Protein 6CPB (pdb70)

Radius of gyration: 19.16 Å; Cα contacts (8 Å, |Δi|>4): 575; chains: 2; bounding box: 53×34×55 Å

Sequence (270 aa):
TDTNLLEVLNSEEYSGVLKEFREQRYSKKAILYTPNTEERNLVFLVKSGRVRVYLAYEDKEFTLAILEAGDIFCCTHTTRAFIQAMEDTTILYTDDIIRNFQNIVVEEFPAFSLNMMVKVLGDLLKNSSSLTIINGLVFLEHHHTDTNLLEVLNSSSEEYSGVLKEFREQRYSKKAILYTPNTERNLVFLVKSGRVRVYLAYEDKEFTLAILEAGDIFCTHTRAFIQAMMEDTTTILYTDIRNFQNIVVEFPAFSLNNMVKVLGDLLKNSLTTIINGLVFLEHHH

B-factor: mean 20.91, std 13.25, range [9.52, 109.88]

InterPro domains:
  IPR000595 Cyclic nucleotide-binding domain [PF00027] (27-103)
  IPR000595 Cyclic nucleotide-binding domain [PS50042] (8-75)
  IPR000595 Cyclic nucleotide-binding domain [SM00100] (8-118)
  IPR000595 Cyclic nucleotide-binding domain [cd00038] (8-114)
  IPR012318 Crp-type HTH domain [PF13545] (139-213)
  IPR012318 Crp-type HTH domain [PS51063] (134-208)
  IPR012318 Crp-type HTH domain [SM00419] (157-206)
  IPR014710 RmlC-like jelly roll fold [G3DSA:2.60.120.10] (4-133)
  IPR018490 Cyclic nucleotide-binding domain superfamily [SSF51206] (3-134)
  IPR036388 Winged helix-like DNA-binding domain superfamily [G3DSA:1.10.10.10] (134-217)
  IPR036390 Winged helix DNA-binding domain superfamily [SSF46785] (136-214)
  IPR050397 Global Transcriptional Regulators in Environmental Response [PTHR24567] (7-214)

Foldseek 3Di:
DDLFCQVVVPDPVCPVVLVQWDKDKDAAFDWDDAQPPPFKKKKAWQAAKKWKWADDDPDIDTQDIDHHRAMDIHNPRIIMTTRHITMMTMDGPVSVVVVCVVVVSNVVSHVVVVVSSVVSVVVVVVVVCVVPDDD/DDLQVVVVCVVCVCDDLSVQWDKDKDAAFAWDAAPPDDAWKKKAWQAAKKWWWDDDPVDIDTLDIHGHSAMEIRPDRTIITTRHITMMIMHGPVSVVVVCVVPVSSVVRHVVSVVSSVVSVVVVVVVVVVVVVVD

CATH classification: 2.60.120.10

Solvent-accessible surface area: 13195 Å² total; per-residue (Å²): 103,124,17,53,2,66,126,8,28,126,29,156,136,39,54,44,12,18,171,90,14,166,95,78,196,24,71,128,127,31,78,15,22,46,50,130,33,157,138,47,11,0,0,0,0,87,53,16,72,0,38,0,16,5,38,66,73,100,75,95,41,66,2,14,77,5,86,21,0,8,0,0,13,5,72,9,113,4,47,1,22,0,42,67,103,4,12,0,13,39,11,43,43,194,46,4,82,104,8,0,67,129,31,17,27,0,1,14,0,3,11,78,2,2,5,49,0,1,81,53,0,0,59,27,0,49,29,10,8,138,136,35,92,158,155,106,66,70,81,2,40,85,18,0,107,90,72,147,67,53,46,50,0,134,59,14,146,100,76,133,27,64,130,143,33,73,18,13,31,71,137,40,170,135,52,10,0,0,0,0,80,52,18,81,0,49,0,11,9,59,63,186,80,83,97,21,64,6,16,87,6,81,57,22,32,0,1,9,15,58,10,74,4,82,3,25,1,78,64,75,1,17,0,3,35,5,47,47,146,30,0,19,71,0,0,74,109,47,15,4,0,0,34,25,0,28,114,6,0,11,74,8,1,57,45,0,1,54,27,0,41,35,10,1,85,117,67,97,112,124

Structure (mmCIF, N/CA/C/O backbone):
data_6CPB
#
_entry.id   6CPB
#
_cell.length_a   64.665
_cell.length_b   65.820
_cell.length_c   72.885
_cell.angle_alpha   90.00
_cell.angle_beta   90.00
_cell.angle_gamma   90.00
#
_symmetry.space_group_name_H-M   'P 21 21 21'
#
loop_
_entity.id
_entity.type
_entity.pdbx_description
1 polymer 'Carbon monoxide oxidation system transcription regulator CooA-1'
2 non-polymer 'SULFATE ION'
3 non-polymer GLYCEROL
4 water water
#
loop_
_atom_site.group_PDB
_atom_site.id
_atom_site.type_symbol
_atom_site.label_atom_id
_atom_site.label_alt_id
_atom_site.label_comp_id
_atom_site.label_asym_id
_atom_site.label_entity_id
_atom_site.label_seq_id
_atom_site.pdbx_PDB_ins_code
_atom_site.Cartn_x
_atom_site.Cartn_y
_atom_site.Cartn_z
_atom_site.occupancy
_atom_site.B_iso_or_equiv
_atom_site.auth_seq_id
_atom_site.auth_comp_id
_atom_site.auth_asym_id
_atom_site.auth_atom_id
_atom_site.pdbx_PDB_model_num
ATOM 1 N N . THR A 1 4 ? -14.160 -10.218 -10.421 1.00 23.86 8 THR A N 1
ATOM 2 C CA . THR A 1 4 ? -13.326 -9.569 -11.428 1.00 21.13 8 THR A CA 1
ATOM 3 C C . THR A 1 4 ? -12.181 -8.819 -10.766 1.00 18.67 8 THR A C 1
ATOM 4 O O . THR A 1 4 ? -12.383 -8.059 -9.833 1.00 21.70 8 THR A O 1
ATOM 15 N N . ASP A 1 5 ? -10.978 -9.028 -11.277 1.00 18.65 9 ASP A N 1
ATOM 16 C CA . ASP A 1 5 ? -9.806 -8.256 -10.883 1.00 18.01 9 ASP A CA 1
ATOM 17 C C . ASP A 1 5 ? -9.789 -6.966 -11.711 1.00 16.24 9 ASP A C 1
ATOM 18 O O . ASP A 1 5 ? -9.530 -7.011 -12.916 1.00 18.46 9 ASP A O 1
ATOM 27 N N . THR A 1 6 ? -10.097 -5.812 -11.092 1.00 14.00 10 THR A N 1
ATOM 28 C CA . THR A 1 6 ? -10.075 -4.537 -11.818 1.00 13.16 10 THR A CA 1
ATOM 29 C C . THR A 1 6 ? -8.737 -3.826 -11.734 1.00 12.21 10 THR A C 1
ATOM 30 O O . THR A 1 6 ? -8.584 -2.741 -12.309 1.00 13.08 10 THR A O 1
ATOM 41 N N . ASN A 1 7 ? -7.762 -4.407 -11.054 1.00 12.28 11 ASN A N 1
ATOM 42 C CA . ASN A 1 7 ? -6.472 -3.752 -10.921 1.00 11.65 11 ASN A CA 1
ATOM 43 C C . ASN A 1 7 ? -5.859 -3.498 -12.296 1.00 12.18 11 ASN A C 1
ATOM 44 O O . ASN A 1 7 ? -5.926 -4.345 -13.189 1.00 12.35 11 ASN A O 1
ATOM 55 N N . LEU A 1 8 ? -5.238 -2.330 -12.453 1.00 11.15 12 LEU A N 1
ATOM 56 C CA . LEU A 1 8 ? -4.761 -1.862 -13.750 1.00 10.70 12 LEU A CA 1
ATOM 57 C C . LEU A 1 8 ? -3.291 -2.145 -14.027 1.00 11.14 12 LEU A C 1
ATOM 58 O O . LEU A 1 8 ? -2.793 -1.733 -15.076 1.00 11.52 12 LEU A O 1
ATOM 74 N N . LEU A 1 9 ? -2.576 -2.852 -13.151 1.00 11.80 13 LEU A N 1
ATOM 75 C CA . LEU A 1 9 ? -1.189 -3.176 -13.477 1.00 12.14 13 LEU A CA 1
ATOM 76 C C . LEU A 1 9 ? -1.086 -3.976 -14.768 1.00 12.37 13 LEU A C 1
ATOM 77 O O . LEU A 1 9 ? -0.157 -3.771 -15.552 1.00 12.67 13 LEU A O 1
ATOM 93 N N . GLU A 1 10 ? -2.006 -4.911 -15.002 1.00 12.71 14 GLU A N 1
ATOM 94 C CA . GLU A 1 10 ? -1.933 -5.698 -16.230 1.00 13.22 14 GLU A CA 1
ATOM 95 C C . GLU A 1 10 ? -2.075 -4.805 -17.458 1.00 13.39 14 GLU A C 1
ATOM 96 O O . GLU A 1 10 ? -1.443 -5.056 -18.487 1.00 14.20 14 GLU A O 1
ATOM 108 N N . VAL A 1 11 ? -2.901 -3.762 -17.362 1.00 12.67 15 VAL A N 1
ATOM 109 C CA . VAL A 1 11 ? -3.062 -2.775 -18.425 1.00 12.76 15 VAL A CA 1
ATOM 110 C C . VAL A 1 11 ? -1.793 -1.944 -18.585 1.00 12.15 15 VAL A C 1
ATOM 111 O O . VAL A 1 11 ? -1.304 -1.735 -19.707 1.00 12.51 15 VAL A O 1
ATOM 124 N N . LEU A 1 12 ? -1.231 -1.465 -17.463 1.00 12.31 16 LEU A N 1
ATOM 125 C CA . LEU A 1 12 ? 0.006 -0.695 -17.510 1.00 13.14 16 LEU A CA 1
ATOM 126 C C . LEU A 1 12 ? 1.106 -1.467 -18.206 1.00 13.32 16 LEU A C 1
ATOM 127 O O . LEU A 1 12 ? 1.939 -0.873 -18.899 1.00 14.76 16 LEU A O 1
ATOM 143 N N . ASN A 1 13 ? 1.112 -2.784 -18.051 1.00 12.35 17 ASN A N 1
ATOM 144 C CA . ASN A 1 13 ? 2.161 -3.630 -18.597 1.00 13.43 17 ASN A CA 1
ATOM 145 C C . ASN A 1 13 ? 1.776 -4.292 -19.910 1.00 13.61 17 ASN A C 1
ATOM 146 O O . ASN A 1 13 ? 2.450 -5.231 -20.339 1.00 16.30 17 ASN A O 1
ATOM 157 N N . SER A 1 14 ? 0.738 -3.803 -20.569 1.00 12.26 18 SER A N 1
ATOM 158 C CA . SER A 1 14 ? 0.288 -4.363 -21.836 1.00 12.11 18 SER A CA 1
ATOM 159 C C . SER A 1 14 ? 0.653 -3.460 -23.002 1.00 12.37 18 SER A C 1
ATOM 160 O O . SER A 1 14 ? 0.304 -2.277 -23.020 1.00 13.09 18 SER A O 1
ATOM 168 N N . GLU A 1 15 ? 1.286 -4.053 -24.008 1.00 12.79 19 GLU A N 1
ATOM 169 C CA . GLU A 1 15 ? 1.659 -3.315 -25.208 1.00 12.42 19 GLU A CA 1
ATOM 170 C C . GLU A 1 15 ? 0.462 -2.600 -25.837 1.00 12.13 19 GLU A C 1
ATOM 171 O O . GLU A 1 15 ? 0.589 -1.480 -26.345 1.00 13.30 19 GLU A O 1
ATOM 183 N N . GLU A 1 16 ? -0.716 -3.233 -25.809 1.00 11.97 20 GLU A N 1
ATOM 184 C CA . GLU A 1 16 ? -1.905 -2.664 -26.441 1.00 12.13 20 GLU A CA 1
ATOM 185 C C . GLU A 1 16 ? -2.270 -1.296 -25.882 1.00 12.38 20 GLU A C 1
ATOM 186 O O . GLU A 1 16 ? -2.930 -0.509 -26.575 1.00 13.10 20 GLU A O 1
ATOM 198 N N . TYR A 1 17 ? -1.896 -1.012 -24.630 1.00 12.57 21 TYR A N 1
ATOM 199 C CA . TYR A 1 17 ? -2.184 0.259 -23.977 1.00 12.29 21 TYR A CA 1
ATOM 200 C C . TYR A 1 17 ? -1.008 1.228 -24.019 1.00 12.74 21 TYR A C 1
ATOM 201 O O . TYR A 1 17 ? -1.112 2.328 -23.465 1.00 13.92 21 TYR A O 1
ATOM 219 N N . SER A 1 18 ? 0.114 0.839 -24.631 1.00 13.66 22 SER A N 1
ATOM 220 C CA . SER A 1 18 ? 1.321 1.651 -24.530 1.00 15.16 22 SER A CA 1
ATOM 221 C C . SER A 1 18 ? 1.146 3.018 -25.178 1.00 16.43 22 SER A C 1
ATOM 222 O O . SER A 1 18 ? 1.744 4.000 -24.721 1.00 20.12 22 SER A O 1
ATOM 230 N N . GLY A 1 19 ? 0.322 3.111 -26.223 1.00 15.66 23 GLY A N 1
ATOM 231 C CA . GLY A 1 19 ? 0.108 4.396 -26.867 1.00 16.60 23 GLY A CA 1
ATOM 232 C C . GLY A 1 19 ? -0.769 5.317 -26.042 1.00 15.45 23 GLY A C 1
ATOM 233 O O . GLY A 1 19 ? -0.459 6.496 -25.860 1.00 16.77 23 GLY A O 1
ATOM 237 N N . VAL A 1 20 ? -1.877 4.791 -25.521 1.00 14.70 24 VAL A N 1
ATOM 238 C CA . VAL A 1 20 ? -2.771 5.658 -24.772 1.00 15.01 24 VAL A CA 1
ATOM 239 C C . VAL A 1 20 ? -2.124 6.100 -23.463 1.00 14.06 24 VAL A C 1
ATOM 240 O O . VAL A 1 20 ? -2.349 7.224 -23.004 1.00 14.57 24 VAL A O 1
ATOM 253 N N . LEU A 1 21 ? -1.273 5.260 -22.869 1.00 14.05 25 LEU A N 1
ATOM 254 C CA . LEU A 1 21 ? -0.600 5.656 -21.638 1.00 13.65 25 LEU A CA 1
ATOM 255 C C . LEU A 1 21 ? 0.389 6.792 -21.871 1.00 14.01 25 LEU A C 1
ATOM 256 O O . LEU A 1 21 ? 0.669 7.558 -20.939 1.00 14.97 25 LEU A O 1
ATOM 272 N N . LYS A 1 22 ? 0.909 6.938 -23.097 1.00 15.58 26 LYS A N 1
ATOM 273 C CA . LYS A 1 22 ? 1.778 8.069 -23.413 1.00 18.58 26 LYS A CA 1
ATOM 274 C C . LYS A 1 22 ? 1.042 9.399 -23.343 1.00 17.95 26 LYS A C 1
ATOM 275 O O . LYS A 1 22 ? 1.691 10.449 -23.291 1.00 21.09 26 LYS A O 1
ATOM 294 N N . GLU A 1 23 ? -0.291 9.387 -23.347 1.00 15.97 27 GLU A N 1
ATOM 295 C CA . GLU A 1 23 ? -1.048 10.623 -23.207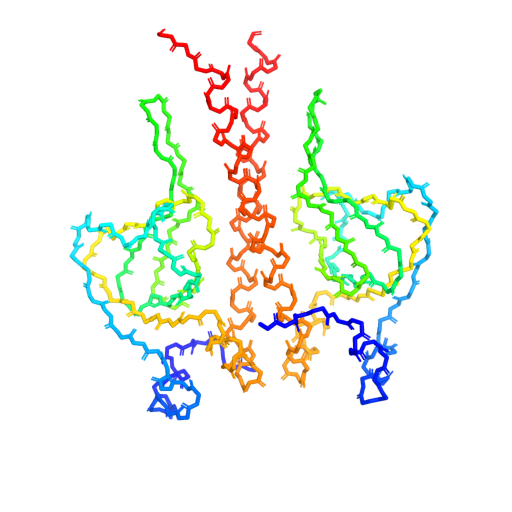 1.00 17.77 27 GLU A CA 1
ATOM 296 C C . GLU A 1 23 ? -0.966 11.179 -21.800 1.00 18.52 27 GLU A C 1
ATOM 297 O O . GLU A 1 23 ? -1.207 12.372 -21.605 1.00 23.36 27 GLU A O 1
ATOM 309 N N . PHE A 1 24 ? -0.648 10.339 -20.823 1.00 14.21 28 PHE A N 1
ATOM 310 C CA . PHE A 1 24 ? -0.553 10.745 -19.427 1.00 12.37 28 PHE A CA 1
ATOM 311 C C . PHE A 1 24 ? 0.828 11.329 -19.150 1.00 13.00 28 PHE A C 1
ATOM 312 O O . PHE A 1 24 ? 1.826 10.945 -19.765 1.00 16.89 28 PHE A O 1
ATOM 329 N N . ARG A 1 25 ? 0.876 12.270 -18.223 1.00 12.35 29 ARG A N 1
ATOM 330 C CA . ARG A 1 25 ? 2.131 12.729 -17.649 1.00 13.54 29 ARG A CA 1
ATOM 331 C C . ARG A 1 25 ? 2.480 11.885 -16.427 1.00 12.19 29 ARG A C 1
ATOM 332 O O . ARG A 1 25 ? 1.627 11.250 -15.820 1.00 13.31 29 ARG A O 1
ATOM 353 N N . GLU A 1 26 ? 3.752 11.882 -16.071 1.00 13.44 30 GLU A N 1
ATOM 354 C CA . GLU A 1 26 ? 4.251 11.100 -14.950 1.00 12.24 30 GLU A CA 1
ATOM 355 C C . GLU A 1 26 ? 4.793 12.029 -13.877 1.00 12.00 30 GLU A C 1
ATOM 356 O O . GLU A 1 26 ? 5.313 13.102 -14.180 1.00 12.98 30 GLU A O 1
ATOM 368 N N . GLN A 1 27 ? 4.677 11.610 -12.617 1.00 10.97 31 GLN A N 1
ATOM 369 C CA . GLN A 1 27 ? 5.254 12.374 -11.515 1.00 10.68 31 GLN A CA 1
ATOM 370 C C . GLN A 1 27 ? 5.631 11.405 -10.408 1.00 10.47 31 GLN A C 1
ATOM 371 O O . GLN A 1 27 ? 4.931 10.417 -10.174 1.00 11.11 31 GLN A O 1
ATOM 385 N N . ARG A 1 28 ? 6.740 11.710 -9.737 1.00 10.85 32 ARG A N 1
ATOM 386 C CA . ARG A 1 28 ? 7.268 10.903 -8.651 1.00 11.11 32 ARG A CA 1
ATOM 387 C C . ARG A 1 28 ? 7.124 11.630 -7.320 1.00 11.13 32 ARG A C 1
ATOM 388 O O . ARG A 1 28 ? 7.226 12.860 -7.249 1.00 11.99 32 ARG A O 1
ATOM 409 N N . TYR A 1 29 ? 6.922 10.837 -6.268 1.00 10.96 33 TYR A N 1
ATOM 410 C CA . TYR A 1 29 ? 6.714 11.335 -4.915 1.00 11.57 33 TYR A CA 1
ATOM 411 C C . TYR A 1 29 ? 7.481 10.469 -3.938 1.00 12.28 33 TYR A C 1
ATOM 412 O O . TYR A 1 29 ? 7.509 9.246 -4.063 1.00 14.47 33 TYR A O 1
ATOM 430 N N . SER A 1 30 ? 8.066 11.105 -2.947 1.00 13.61 3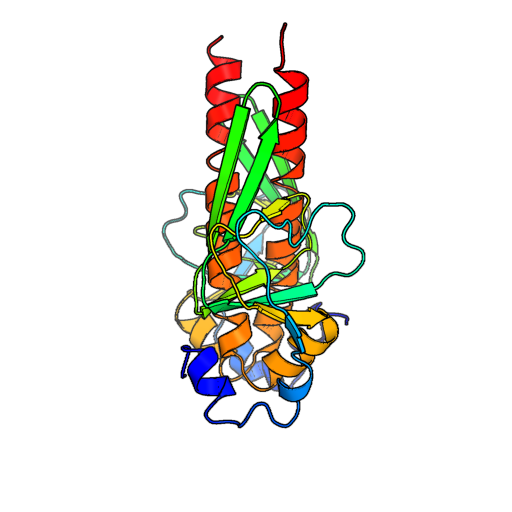4 SER A N 1
ATOM 431 C CA . SER A 1 30 ? 8.693 10.364 -1.871 1.00 14.99 34 SER A CA 1
ATOM 432 C C . SER A 1 30 ? 7.686 10.059 -0.771 1.00 14.34 34 SER A C 1
ATOM 433 O O . SER A 1 30 ? 6.627 10.673 -0.662 1.00 13.48 34 SER A O 1
ATOM 441 N N . LYS A 1 31 ? 8.050 9.104 0.072 1.00 15.40 35 LYS A N 1
ATOM 442 C CA . LYS A 1 31 ? 7.190 8.717 1.175 1.00 16.00 35 LYS A CA 1
ATOM 443 C C . LYS A 1 31 ? 6.774 9.941 1.987 1.00 15.43 35 LYS A C 1
ATOM 444 O O . LYS A 1 31 ? 7.600 10.792 2.325 1.00 16.14 35 LYS A O 1
ATOM 463 N N . LYS A 1 32 ? 5.475 10.027 2.276 1.00 14.57 36 LYS A N 1
ATOM 464 C CA . LYS A 1 32 ? 4.790 11.070 3.043 1.00 14.97 36 LYS A CA 1
ATOM 465 C C . LYS A 1 32 ? 4.508 12.340 2.243 1.00 13.33 36 LYS A C 1
ATOM 466 O O . LYS A 1 32 ? 3.818 13.231 2.749 1.00 14.55 36 LYS A O 1
ATOM 485 N N . ALA A 1 33 ? 4.966 12.435 0.999 1.00 11.68 37 ALA A N 1
ATOM 486 C CA . ALA A 1 33 ? 4.651 13.602 0.190 1.00 11.90 37 ALA A CA 1
ATOM 487 C C . ALA A 1 33 ? 3.149 13.682 -0.055 1.00 10.97 37 ALA A C 1
ATOM 488 O O . ALA A 1 33 ? 2.462 12.671 -0.185 1.00 12.97 37 ALA A O 1
ATOM 495 N N . ILE A 1 34 ? 2.651 14.900 -0.154 1.00 10.89 38 ILE A N 1
ATOM 496 C CA . ILE A 1 34 ? 1.255 15.155 -0.489 1.00 11.08 38 ILE A CA 1
ATOM 497 C C . ILE A 1 34 ? 1.148 15.289 -2.004 1.00 10.72 38 ILE A C 1
ATOM 498 O O . ILE A 1 34 ? 1.756 16.186 -2.592 1.00 13.29 38 ILE A O 1
ATOM 514 N N . LEU A 1 35 ? 0.360 14.415 -2.635 1.00 9.94 39 LEU A N 1
ATOM 515 C CA . LEU A 1 35 ? 0.143 14.474 -4.082 1.00 10.30 39 LEU A CA 1
ATOM 516 C C . LEU A 1 35 ? -0.807 15.595 -4.460 1.00 9.81 39 LEU A C 1
ATOM 517 O O . LEU A 1 35 ? -0.511 16.392 -5.358 1.00 10.48 39 LEU A O 1
ATOM 533 N N . TYR A 1 36 ? -1.973 15.641 -3.820 1.00 10.10 40 TYR A N 1
ATOM 534 C CA . TYR A 1 36 ? -3.022 16.593 -4.157 1.00 9.84 40 TYR A CA 1
ATOM 535 C C . TYR A 1 36 ? -3.831 16.876 -2.902 1.00 10.31 40 TYR A C 1
ATOM 536 O O . TYR A 1 36 ? -3.788 16.109 -1.933 1.00 10.64 40 TYR A O 1
ATOM 554 N N . THR A 1 37 ? -4.593 17.961 -2.935 1.00 10.30 41 THR A N 1
ATOM 555 C CA . THR A 1 37 ? -5.417 18.383 -1.810 1.00 10.76 41 THR A CA 1
ATOM 556 C C . THR A 1 37 ? -6.802 18.722 -2.314 1.00 11.06 41 THR A C 1
ATOM 557 O O . THR A 1 37 ? -7.037 18.811 -3.529 1.00 10.95 41 THR A O 1
ATOM 568 N N . PRO A 1 38 ? -7.747 18.970 -1.403 1.00 10.89 42 PRO A N 1
ATOM 569 C CA . PRO A 1 38 ? -9.083 19.377 -1.847 1.00 11.43 42 PRO A CA 1
ATOM 570 C C . PRO A 1 38 ? -9.082 20.642 -2.679 1.00 12.15 42 PRO A C 1
ATOM 571 O O . PRO A 1 38 ? -9.996 20.837 -3.487 1.00 15.88 42 PRO A O 1
ATOM 582 N N . ASN A 1 39 ? -8.080 21.494 -2.519 1.00 11.34 43 ASN A N 1
ATOM 583 C CA . ASN A 1 39 ? -8.014 22.761 -3.230 1.00 11.84 43 ASN A CA 1
ATOM 584 C C . ASN A 1 39 ? -7.323 22.662 -4.583 1.00 10.71 43 ASN A C 1
ATOM 585 O O . ASN A 1 39 ? -7.260 23.669 -5.293 1.00 11.94 43 ASN A O 1
ATOM 596 N N . THR A 1 40 ? -6.764 21.512 -4.944 1.00 10.88 44 THR A N 1
ATOM 597 C CA . THR A 1 40 ? -6.121 21.383 -6.248 1.00 11.03 44 THR A CA 1
ATOM 598 C C . THR A 1 40 ? -7.089 21.829 -7.342 1.00 10.97 44 THR A C 1
ATOM 599 O O . THR A 1 40 ? -8.178 21.272 -7.492 1.00 12.06 44 THR A O 1
ATOM 610 N N A GLU A 1 41 ? -6.692 22.851 -8.098 0.51 11.11 45 GLU A N 1
ATOM 611 N N B GLU A 1 41 ? -6.684 22.845 -8.106 0.49 12.40 45 GLU A N 1
ATOM 612 C CA A GLU A 1 41 ? -7.616 23.449 -9.058 0.51 11.63 45 GLU A CA 1
ATOM 613 C CA B GLU A 1 41 ? -7.595 23.469 -9.064 0.49 13.84 45 GLU A CA 1
ATOM 614 C C A GLU A 1 41 ? -7.812 22.562 -10.281 0.51 12.25 45 GLU A C 1
ATOM 615 C C B GLU A 1 41 ? -7.791 22.620 -10.315 0.49 13.44 45 GLU A C 1
ATOM 616 O O A GLU A 1 41 ? -8.933 22.434 -10.787 0.51 14.25 45 GLU A O 1
ATOM 617 O O B GLU A 1 41 ? -8.893 22.581 -10.875 0.49 13.91 45 GLU A O 1
ATOM 640 N N . ARG A 1 42 ? -6.740 21.967 -10.792 1.00 12.15 46 ARG A N 1
ATOM 641 C CA . ARG A 1 42 ? -6.861 21.153 -11.989 1.00 13.20 46 ARG A CA 1
ATOM 642 C C . ARG A 1 42 ? -7.672 19.902 -11.687 1.00 12.86 46 ARG A C 1
ATOM 643 O O . ARG A 1 42 ? -7.445 19.228 -10.673 1.00 13.18 46 ARG A O 1
ATOM 665 N N . ASN A 1 43 ? -8.611 19.602 -12.573 1.00 13.28 47 ASN A N 1
ATOM 666 C CA . ASN A 1 43 ? -9.461 18.419 -12.476 1.00 13.07 47 ASN A CA 1
ATOM 667 C C . ASN A 1 43 ? -8.773 17.308 -13.261 1.00 12.25 47 ASN A C 1
ATOM 668 O O . ASN A 1 43 ? -8.739 17.326 -14.497 1.00 13.30 47 ASN A O 1
ATOM 679 N N . LEU A 1 44 ? -8.180 16.371 -12.536 1.00 12.26 48 LEU A N 1
ATOM 680 C CA . LEU A 1 44 ? -7.287 15.383 -13.105 1.00 13.07 48 LEU A CA 1
ATOM 681 C C . LEU A 1 44 ? -7.669 13.994 -12.620 1.00 11.26 48 LEU A C 1
ATOM 682 O O . LEU A 1 44 ? -8.232 13.823 -11.533 1.00 12.16 48 LEU A O 1
ATOM 698 N N . VAL A 1 45 ? -7.314 13.001 -13.426 1.00 11.14 49 VAL A N 1
ATOM 699 C CA . VAL A 1 45 ? -7.394 11.594 -13.068 1.00 10.83 49 VAL A CA 1
ATOM 700 C C . VAL A 1 45 ? -5.973 11.074 -12.980 1.00 10.47 49 VAL A C 1
ATOM 701 O O . VAL A 1 45 ? -5.152 11.374 -13.850 1.00 12.27 49 VAL A O 1
ATOM 714 N N . PHE A 1 46 ? -5.671 10.326 -11.927 1.00 10.62 50 PHE A N 1
ATOM 715 C CA . PHE A 1 46 ? -4.337 9.774 -11.761 1.00 11.15 50 PHE A CA 1
ATOM 716 C C . PHE A 1 46 ? -4.391 8.298 -11.418 1.00 10.84 50 PHE A C 1
ATOM 717 O O . PHE A 1 46 ? -5.281 7.841 -10.700 1.00 11.93 50 PHE A O 1
ATOM 734 N N . LEU A 1 47 ? -3.404 7.579 -11.940 1.00 11.54 51 LEU A N 1
ATOM 735 C CA . LEU A 1 47 ? -3.230 6.147 -11.784 1.00 11.71 51 LEU A CA 1
ATOM 736 C C . LEU A 1 47 ? -1.935 5.913 -11.008 1.00 10.91 51 LEU A C 1
ATOM 737 O O . LEU A 1 47 ? -0.902 6.486 -11.354 1.00 11.78 51 LEU A O 1
ATOM 753 N N . VAL A 1 48 ? -1.990 5.079 -9.970 1.00 10.82 52 VAL A N 1
ATOM 754 C CA . VAL A 1 48 ? -0.782 4.699 -9.241 1.00 10.79 52 VAL A CA 1
ATOM 755 C C . VAL A 1 48 ? -0.034 3.658 -10.068 1.00 10.12 52 VAL A C 1
ATOM 756 O O . VAL A 1 48 ? -0.479 2.517 -10.207 1.00 11.94 52 VAL A O 1
ATOM 769 N N . LYS A 1 49 ? 1.100 4.057 -10.636 1.00 10.69 53 LYS A N 1
ATOM 770 C CA . LYS A 1 49 ? 1.914 3.138 -11.422 1.00 11.47 53 LYS A CA 1
ATOM 771 C C . LYS A 1 49 ? 2.770 2.244 -10.528 1.00 11.78 53 LYS A C 1
ATOM 772 O O . LYS A 1 49 ? 2.916 1.046 -10.785 1.00 13.12 53 LYS A O 1
ATOM 791 N N . SER A 1 50 ? 3.344 2.816 -9.478 1.00 10.96 54 SER A N 1
ATOM 792 C CA . SER A 1 50 ? 4.089 2.063 -8.481 1.00 11.89 54 SER A CA 1
ATOM 793 C C . SER A 1 50 ? 3.965 2.804 -7.161 1.00 11.19 54 SER A C 1
ATOM 794 O O . SER A 1 50 ? 3.789 4.024 -7.137 1.00 11.68 54 SER A O 1
ATOM 802 N N . GLY A 1 51 ? 4.052 2.060 -6.060 1.00 11.11 55 GLY A N 1
ATOM 803 C CA . GLY A 1 51 ? 3.917 2.642 -4.741 1.00 11.83 55 GLY A CA 1
ATOM 804 C C . GLY A 1 51 ? 2.532 2.460 -4.171 1.00 10.89 55 GLY A C 1
ATOM 805 O O . GLY A 1 51 ? 1.861 1.467 -4.444 1.00 11.94 55 GLY A O 1
ATOM 809 N N . ARG A 1 52 ? 2.119 3.392 -3.323 1.00 11.03 56 ARG A N 1
ATOM 810 C CA . ARG A 1 52 ? 0.920 3.214 -2.516 1.00 10.76 56 ARG A CA 1
ATOM 811 C C . ARG A 1 52 ? 0.558 4.584 -1.975 1.00 10.32 56 ARG A C 1
ATOM 812 O O . ARG A 1 52 ? 1.446 5.312 -1.519 1.00 11.15 56 ARG A O 1
ATOM 833 N N . VAL A 1 53 ? -0.725 4.944 -2.037 1.00 10.45 57 VAL A N 1
ATOM 834 C CA . VAL A 1 53 ? -1.158 6.256 -1.577 1.00 10.74 57 VAL A CA 1
ATOM 835 C C . VAL A 1 53 ? -2.349 6.128 -0.637 1.00 10.47 57 VAL A C 1
ATOM 836 O O . VAL A 1 53 ? -3.131 5.175 -0.702 1.00 13.03 57 VAL A O 1
ATOM 849 N N . ARG A 1 54 ? -2.481 7.125 0.231 1.00 10.08 58 ARG A N 1
ATOM 850 C CA . ARG A 1 54 ? -3.560 7.208 1.196 1.00 10.23 58 ARG A CA 1
ATOM 851 C C . ARG A 1 54 ? -4.457 8.370 0.817 1.00 10.03 58 ARG A C 1
ATOM 852 O O . ARG A 1 54 ? -3.977 9.491 0.645 1.00 11.08 58 ARG A O 1
ATOM 873 N N . VAL A 1 55 ? -5.754 8.102 0.738 1.00 9.85 59 VAL A N 1
ATOM 874 C CA . VAL A 1 55 ? -6.772 9.119 0.514 1.00 9.65 59 VAL A CA 1
ATOM 875 C C . VAL A 1 55 ? -7.390 9.421 1.869 1.00 9.60 59 VAL A C 1
ATOM 876 O O . VAL A 1 55 ? -7.768 8.496 2.595 1.00 10.59 59 VAL A O 1
ATOM 889 N N . TYR A 1 56 ? -7.484 10.700 2.224 1.00 9.52 60 TYR A N 1
ATOM 890 C CA . TYR A 1 56 ? -7.960 11.045 3.556 1.00 10.20 60 TYR A CA 1
ATOM 891 C C . TYR A 1 56 ? -8.644 12.404 3.566 1.00 9.93 60 TYR A C 1
ATOM 892 O O . TYR A 1 56 ? -8.529 13.208 2.630 1.00 10.53 60 TYR A O 1
ATOM 910 N N . LEU A 1 57 ? -9.386 12.637 4.648 1.00 10.91 61 LEU A N 1
ATOM 911 C CA . LEU A 1 57 ? -10.012 13.918 4.929 1.00 11.15 61 LEU A CA 1
ATOM 912 C C . LEU A 1 57 ? -9.355 14.497 6.174 1.00 11.32 61 LEU A C 1
ATOM 913 O O . LEU A 1 57 ? -9.157 13.789 7.157 1.00 12.97 61 LEU A O 1
ATOM 929 N N . ALA A 1 58 ? -9.030 15.781 6.137 1.00 11.87 62 ALA A N 1
ATOM 930 C CA . ALA A 1 58 ? -8.555 16.513 7.296 1.00 11.92 62 ALA A CA 1
ATOM 931 C C . ALA A 1 58 ? -9.353 17.798 7.371 1.00 12.26 62 ALA A C 1
ATOM 932 O O . ALA A 1 58 ? -9.506 18.497 6.365 1.00 14.21 62 ALA A O 1
ATOM 939 N N . TYR A 1 59 ? -9.863 18.112 8.554 1.00 12.22 63 TYR A N 1
ATOM 940 C CA . TYR A 1 59 ? -10.696 19.290 8.738 1.00 12.44 63 TYR A CA 1
ATOM 941 C C . TYR A 1 59 ? -10.661 19.616 10.218 1.00 11.88 63 TYR A C 1
ATOM 942 O O . TYR A 1 59 ? -10.835 18.715 11.051 1.00 12.39 63 TYR A O 1
ATOM 960 N N . GLU A 1 60 ? -10.443 20.890 10.540 1.00 12.07 64 GLU A N 1
ATOM 961 C CA . GLU A 1 60 ? -10.307 21.316 11.938 1.00 12.98 64 GLU A CA 1
ATOM 962 C C . GLU A 1 60 ? -9.281 20.389 12.595 1.00 13.88 64 GLU A C 1
ATOM 963 O O . GLU A 1 60 ? -8.195 20.200 12.030 1.00 14.24 64 GLU A O 1
ATOM 975 N N . ASP A 1 61 ? -9.570 19.788 13.749 1.00 14.57 65 ASP A N 1
ATOM 976 C CA . ASP A 1 61 ? -8.608 18.939 14.445 1.00 15.74 65 ASP A CA 1
ATOM 977 C C . ASP A 1 61 ? -8.840 17.450 14.192 1.00 15.39 65 ASP A C 1
ATOM 978 O O . ASP A 1 61 ? -8.386 16.620 14.981 1.00 18.82 65 ASP A O 1
ATOM 987 N N . LYS A 1 62 ? -9.523 17.094 13.108 1.00 13.20 66 LYS A N 1
ATOM 988 C CA . LYS A 1 62 ? -9.830 15.708 12.791 1.00 13.23 66 LYS A CA 1
ATOM 989 C C . LYS A 1 62 ? -9.167 15.279 11.483 1.00 12.19 66 LYS A C 1
ATOM 990 O O . LYS A 1 62 ? -8.923 16.090 10.579 1.00 12.90 66 LYS A O 1
ATOM 1009 N N . GLU A 1 63 ? -8.887 13.982 11.396 1.00 12.66 67 GLU A N 1
ATOM 1010 C CA . GLU A 1 63 ? -8.363 13.383 10.178 1.00 11.76 67 GLU A CA 1
ATOM 1011 C C . GLU A 1 63 ? -8.847 11.945 10.098 1.00 11.43 67 GLU A C 1
ATOM 1012 O O . GLU A 1 63 ? -8.713 11.186 11.068 1.00 12.26 67 GLU A O 1
ATOM 1024 N N . PHE A 1 64 ? -9.378 11.563 8.939 1.00 11.59 68 PHE A N 1
ATOM 1025 C CA . PHE A 1 64 ? -9.884 10.218 8.711 1.00 11.53 68 PHE A CA 1
ATOM 1026 C C . PHE A 1 64 ? -9.297 9.679 7.417 1.00 10.72 68 PHE A C 1
ATOM 1027 O O . PHE A 1 64 ? -9.479 10.280 6.354 1.00 11.37 68 PHE A O 1
ATOM 1044 N N . THR A 1 65 ? -8.642 8.531 7.491 1.00 10.65 69 THR A N 1
ATOM 1045 C CA . THR A 1 65 ? -8.270 7.821 6.280 1.00 10.78 69 THR A CA 1
ATOM 1046 C C . THR A 1 65 ? -9.521 7.261 5.619 1.00 11.30 69 THR A C 1
ATOM 1047 O O . THR A 1 65 ? -10.366 6.649 6.273 1.00 13.13 69 THR A O 1
ATOM 1058 N N . LEU A 1 66 ? -9.641 7.492 4.319 1.00 10.95 70 LEU A N 1
ATOM 1059 C CA . LEU A 1 66 ? -10.776 7.038 3.528 1.00 11.40 70 LEU A CA 1
ATOM 1060 C C . LEU A 1 66 ? -10.486 5.766 2.750 1.00 12.46 70 LEU A C 1
ATOM 1061 O O . LEU A 1 66 ? -11.379 4.941 2.576 1.00 16.09 70 LEU A O 1
ATOM 1077 N N . ALA A 1 67 ? -9.270 5.602 2.250 1.00 11.83 71 ALA A N 1
ATOM 1078 C CA . ALA A 1 67 ? -8.877 4.384 1.559 1.00 12.89 71 ALA A CA 1
ATOM 1079 C C . ALA A 1 67 ? -7.377 4.427 1.350 1.00 11.94 71 ALA A C 1
ATOM 1080 O O . ALA A 1 67 ? -6.771 5.496 1.336 1.00 12.48 71 ALA A O 1
ATOM 1087 N N . ILE A 1 68 ? -6.798 3.247 1.164 1.00 11.92 72 ILE A N 1
ATOM 1088 C CA . ILE A 1 68 ? -5.416 3.083 0.736 1.00 12.13 72 ILE A CA 1
ATOM 1089 C C . ILE A 1 68 ? -5.456 2.486 -0.661 1.00 11.75 72 ILE A C 1
ATOM 1090 O O . ILE A 1 68 ? -6.089 1.443 -0.882 1.00 13.90 72 ILE A O 1
ATOM 1106 N N . LEU A 1 69 ? -4.837 3.189 -1.608 1.00 11.59 73 LEU A N 1
ATOM 1107 C CA . LEU A 1 69 ? -4.815 2.787 -3.007 1.00 11.79 73 LEU A CA 1
ATOM 1108 C C . LEU A 1 69 ? -3.470 2.176 -3.339 1.00 11.51 73 LEU A C 1
ATOM 1109 O O . LEU A 1 69 ? -2.419 2.735 -3.001 1.00 12.57 73 LEU A O 1
ATOM 1125 N N . GLU A 1 70 ? -3.512 1.031 -3.994 1.00 11.82 74 GLU A N 1
ATOM 1126 C CA . GLU A 1 70 ? -2.328 0.276 -4.350 1.00 12.19 74 GLU A CA 1
ATOM 1127 C C . GLU A 1 70 ? -1.928 0.579 -5.789 1.00 11.32 74 GLU A C 1
ATOM 1128 O O . GLU A 1 70 ? -2.664 1.210 -6.560 1.00 11.33 74 GLU A O 1
ATOM 1140 N N . ALA A 1 71 ? -0.747 0.100 -6.164 1.00 12.24 75 ALA A N 1
ATOM 1141 C CA . ALA A 1 71 ? -0.337 0.189 -7.556 1.00 11.95 75 ALA A CA 1
ATOM 1142 C C . ALA A 1 71 ? -1.384 -0.498 -8.425 1.00 10.71 75 ALA A C 1
ATOM 1143 O O . ALA A 1 71 ? -1.812 -1.614 -8.132 1.00 11.69 75 ALA A O 1
ATOM 1150 N N . GLY A 1 72 ? -1.821 0.200 -9.479 1.00 11.00 76 GLY A N 1
ATOM 1151 C CA . GLY A 1 72 ? -2.888 -0.264 -10.338 1.00 10.79 76 GLY A CA 1
ATOM 1152 C C . GLY A 1 72 ? -4.252 0.278 -9.995 1.00 10.40 76 GLY A C 1
ATOM 1153 O O . GLY A 1 72 ? -5.221 -0.090 -10.661 1.00 11.17 76 GLY A O 1
ATOM 1157 N N . ASP A 1 73 ? -4.356 1.144 -8.992 1.00 10.57 77 ASP A N 1
ATOM 1158 C CA . ASP A 1 73 ? -5.601 1.828 -8.667 1.00 10.01 77 ASP A CA 1
ATOM 1159 C C . ASP A 1 73 ? -5.594 3.257 -9.202 1.00 10.12 77 ASP A C 1
ATOM 1160 O O . ASP A 1 73 ? -4.547 3.905 -9.308 1.00 11.78 77 ASP A O 1
ATOM 1169 N N . ILE A 1 74 ? -6.791 3.748 -9.519 1.00 10.12 78 ILE A N 1
ATOM 1170 C CA . ILE A 1 74 ? -6.992 5.056 -10.135 1.00 10.71 78 ILE A CA 1
ATOM 1171 C C . ILE A 1 74 ? -7.936 5.896 -9.280 1.00 10.43 78 ILE A C 1
ATOM 1172 O O . ILE A 1 74 ? -8.834 5.372 -8.618 1.00 11.61 78 ILE A O 1
ATOM 1188 N N . PHE A 1 75 ? -7.729 7.209 -9.298 1.00 10.62 79 PHE A N 1
ATOM 1189 C CA . PHE A 1 75 ? -8.562 8.149 -8.542 1.00 10.63 79 PHE A CA 1
ATOM 1190 C C . PHE A 1 75 ? -8.478 9.510 -9.244 1.00 10.62 79 PHE A C 1
ATOM 1191 O O . PHE A 1 75 ? -8.040 9.594 -10.395 1.00 11.48 79 PHE A O 1
ATOM 1208 N N . CYS A 1 76 ? -8.922 10.577 -8.579 1.00 11.44 80 CYS A N 1
ATOM 1209 C CA A CYS A 1 76 ? -9.044 11.855 -9.248 0.72 10.08 80 CYS A CA 1
ATOM 1210 C CA B CYS A 1 76 ? -9.124 11.862 -9.248 0.28 15.96 80 CYS A CA 1
ATOM 1211 C C . CYS A 1 76 ? -9.065 12.971 -8.217 1.00 12.01 80 CYS A C 1
ATOM 1212 O O . CYS A 1 76 ? -9.338 12.753 -7.030 1.00 14.12 80 CYS A O 1
ATOM 1227 N N . THR A 1 77 ? -8.776 14.175 -8.697 1.00 11.74 81 THR A N 1
ATOM 1228 C CA . THR A 1 77 ? -8.935 15.374 -7.893 1.00 11.09 81 THR A CA 1
ATOM 1229 C C . THR A 1 77 ? -10.389 15.842 -7.986 1.00 10.87 81 THR A C 1
ATOM 1230 O O . THR A 1 77 ? -11.256 15.141 -8.515 1.00 12.48 81 THR A O 1
ATOM 1241 N N . HIS A 1 78 ? -10.683 17.025 -7.450 1.00 11.84 82 HIS A N 1
ATOM 1242 C CA . HIS A 1 78 ? -12.049 17.548 -7.420 1.00 12.69 82 HIS A CA 1
ATOM 1243 C C . HIS A 1 78 ? -12.995 16.631 -6.651 1.00 13.45 82 HIS A C 1
ATOM 1244 O O . HIS A 1 78 ? -14.195 16.567 -6.925 1.00 17.10 82 HIS A O 1
ATOM 1258 N N A THR A 1 79 ? -12.461 15.919 -5.663 0.51 12.84 83 THR A N 1
ATOM 1259 N N B THR A 1 79 ? -12.435 15.933 -5.661 0.49 13.66 83 THR A N 1
ATOM 1260 C CA A THR A 1 79 ? -13.253 15.016 -4.837 0.51 13.58 83 THR A CA 1
ATOM 1261 C CA B THR A 1 79 ? -13.149 14.965 -4.836 0.49 15.30 83 THR A CA 1
ATOM 1262 C C A THR A 1 79 ? -13.085 15.315 -3.348 0.51 12.61 83 THR A C 1
ATOM 1263 C C B THR A 1 79 ? -13.188 15.356 -3.363 0.49 13.52 83 THR A C 1
ATOM 1264 O O A THR A 1 79 ? -13.323 14.436 -2.509 0.51 13.89 83 THR A O 1
ATOM 1265 O O B THR A 1 79 ? -13.670 14.568 -2.537 0.49 14.33 83 THR A O 1
ATOM 1286 N N . ARG A 1 80 ? -12.683 16.541 -3.013 1.00 12.60 84 ARG A N 1
ATOM 1287 C CA . ARG A 1 80 ? -12.677 17.037 -1.636 1.00 12.61 84 ARG A CA 1
ATOM 1288 C C . ARG A 1 80 ? -11.752 16.241 -0.716 1.00 12.76 84 ARG A C 1
ATOM 1289 O O . ARG A 1 80 ? -11.925 16.245 0.505 1.00 15.10 84 ARG A O 1
ATOM 1311 N N . ALA A 1 81 ? -10.725 15.611 -1.274 1.00 13.20 85 ALA A N 1
ATOM 1312 C CA . ALA A 1 81 ? -9.863 14.712 -0.522 1.00 12.13 85 ALA A CA 1
ATOM 1313 C C . ALA A 1 81 ? -8.398 15.112 -0.640 1.00 11.36 85 ALA A C 1
ATOM 1314 O O . ALA A 1 81 ? -7.970 15.728 -1.623 1.00 12.04 85 ALA A O 1
ATOM 1321 N N . PHE A 1 82 ? -7.630 14.717 0.378 1.00 10.32 86 PHE A N 1
ATOM 1322 C CA . PHE A 1 82 ? -6.181 14.759 0.359 1.00 10.38 86 PHE A CA 1
ATOM 1323 C C . PHE A 1 82 ? -5.655 13.401 -0.071 1.00 9.92 86 PHE A C 1
ATOM 1324 O O . PHE A 1 82 ? -6.261 12.366 0.210 1.00 10.20 86 PHE A O 1
ATOM 1341 N N . ILE A 1 83 ? -4.497 13.411 -0.722 1.00 10.02 87 ILE A N 1
ATOM 1342 C CA . ILE A 1 83 ? -3.838 12.188 -1.167 1.00 10.55 87 ILE A CA 1
ATOM 1343 C C . ILE A 1 83 ? -2.363 12.291 -0.812 1.00 10.17 87 ILE A C 1
ATOM 1344 O O . ILE A 1 83 ? -1.703 13.262 -1.194 1.00 10.89 87 ILE A O 1
ATOM 1360 N N . GLN A 1 84 ? -1.853 11.286 -0.093 1.00 10.41 88 GLN A N 1
ATOM 1361 C CA . GLN A 1 84 ? -0.482 11.256 0.408 1.00 11.29 88 GLN A CA 1
ATOM 1362 C C . GLN A 1 84 ? 0.221 9.956 0.026 1.00 11.02 88 GLN A C 1
ATOM 1363 O O . GLN A 1 84 ? -0.361 8.875 0.103 1.00 11.73 88 GLN A O 1
ATOM 1377 N N . ALA A 1 85 ? 1.495 10.057 -0.343 1.00 10.52 89 ALA A N 1
ATOM 1378 C CA . ALA A 1 85 ? 2.283 8.863 -0.637 1.00 11.26 89 ALA A CA 1
ATOM 1379 C C . ALA A 1 85 ? 2.642 8.126 0.654 1.00 11.15 89 ALA A C 1
ATOM 1380 O O . ALA A 1 85 ? 3.139 8.730 1.608 1.00 12.11 89 ALA A O 1
ATOM 1387 N N . MET A 1 86 ? 2.429 6.815 0.669 1.00 10.91 90 MET A N 1
ATOM 1388 C CA . MET A 1 86 ? 2.780 5.985 1.816 1.00 11.52 90 MET A CA 1
ATOM 1389 C C . MET A 1 86 ? 4.148 5.341 1.661 1.00 12.30 90 MET A C 1
ATOM 1390 O O . MET A 1 86 ? 4.694 4.792 2.623 1.00 13.72 90 MET A O 1
ATOM 1404 N N . GLU A 1 87 ? 4.701 5.406 0.462 1.00 13.47 91 GLU A N 1
ATOM 1405 C CA . GLU A 1 87 ? 6.046 4.969 0.120 1.00 13.61 91 GLU A CA 1
ATOM 1406 C C . GLU A 1 87 ? 6.389 5.719 -1.158 1.00 12.97 91 GLU A C 1
ATOM 1407 O O . GLU A 1 87 ? 5.537 6.401 -1.732 1.00 12.45 91 GLU A O 1
ATOM 1419 N N . ASP A 1 88 ? 7.618 5.570 -1.636 1.00 12.81 92 ASP A N 1
ATOM 1420 C CA . ASP A 1 88 ? 7.969 6.179 -2.911 1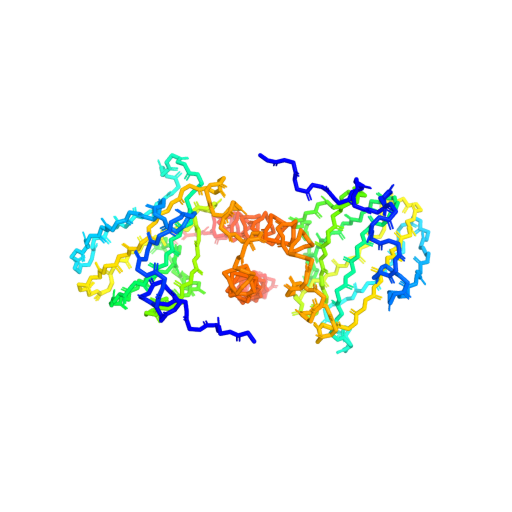.00 13.29 92 ASP A CA 1
ATOM 1421 C C . ASP A 1 88 ? 6.977 5.711 -3.973 1.00 11.94 92 ASP A C 1
ATOM 1422 O O . ASP A 1 88 ? 6.705 4.515 -4.106 1.00 12.93 92 ASP A O 1
ATOM 1431 N N . THR A 1 89 ? 6.434 6.665 -4.728 1.00 11.48 93 THR A N 1
ATOM 1432 C CA . THR A 1 89 ? 5.301 6.425 -5.614 1.00 10.62 93 THR A CA 1
ATOM 1433 C C . THR A 1 89 ? 5.508 7.144 -6.941 1.00 10.83 93 THR A C 1
ATOM 1434 O O . THR A 1 89 ? 6.014 8.269 -6.972 1.00 11.95 93 THR A O 1
ATOM 1445 N N . THR A 1 90 ? 5.101 6.493 -8.028 1.00 10.50 94 THR A N 1
ATOM 1446 C CA . THR A 1 90 ? 4.989 7.131 -9.333 1.00 10.38 94 THR A CA 1
ATOM 1447 C C . THR A 1 90 ? 3.543 7.065 -9.775 1.00 10.32 94 THR A C 1
ATOM 1448 O O . THR A 1 90 ? 2.907 6.018 -9.666 1.00 11.26 94 THR A O 1
ATOM 1459 N N . ILE A 1 91 ? 3.044 8.184 -10.291 1.00 10.31 95 ILE A N 1
ATOM 1460 C CA . ILE A 1 91 ? 1.704 8.245 -10.860 1.00 10.10 95 ILE A CA 1
ATOM 1461 C C . ILE A 1 91 ? 1.773 8.639 -12.327 1.00 10.17 95 ILE A C 1
ATOM 1462 O O . ILE A 1 91 ? 2.729 9.264 -12.792 1.00 11.27 95 ILE A O 1
ATOM 1478 N N . LEU A 1 92 ? 0.714 8.267 -13.043 1.00 10.24 96 LEU A N 1
ATOM 1479 C CA . LEU A 1 92 ? 0.391 8.788 -14.366 1.00 10.38 96 LEU A CA 1
ATOM 1480 C C . LEU A 1 92 ? -0.883 9.606 -14.220 1.00 10.74 96 LEU A C 1
ATOM 1481 O O . LEU A 1 92 ? -1.828 9.151 -13.575 1.00 12.93 96 LEU A O 1
ATOM 1497 N N . TYR A 1 93 ? -0.931 10.799 -14.821 1.00 10.78 97 TYR A N 1
ATOM 1498 C CA . TYR A 1 93 ? -2.128 11.628 -14.701 1.00 10.88 97 TYR A CA 1
ATOM 1499 C C . TYR A 1 93 ? -2.486 12.306 -16.016 1.00 11.34 97 TYR A C 1
ATOM 1500 O O . TYR A 1 93 ? -1.630 12.559 -16.865 1.00 12.24 97 TYR A O 1
ATOM 1518 N N . THR A 1 94 ? -3.771 12.615 -16.154 1.00 11.99 98 THR A N 1
ATOM 1519 C CA . THR A 1 94 ? -4.266 13.361 -17.306 1.00 12.50 98 THR A CA 1
ATOM 1520 C C . THR A 1 94 ? -5.499 14.148 -16.879 1.00 12.47 98 THR A C 1
ATOM 1521 O O . THR A 1 94 ? -6.094 13.876 -15.848 1.00 13.81 98 THR A O 1
ATOM 1532 N N A ASP A 1 95 ? -5.887 15.116 -17.704 0.46 14.19 99 ASP A N 1
ATOM 1533 N N B ASP A 1 95 ? -5.874 15.142 -17.675 0.54 12.00 99 ASP A N 1
ATOM 1534 C CA A ASP A 1 95 ? -7.055 15.929 -17.400 0.46 16.03 99 ASP A CA 1
ATOM 1535 C CA B ASP A 1 95 ? -7.051 15.931 -17.338 0.54 12.12 99 ASP A CA 1
ATOM 1536 C C A ASP A 1 95 ? -8.340 15.111 -17.538 0.46 14.94 99 ASP A C 1
ATOM 1537 C C B ASP A 1 95 ? -8.324 15.115 -17.545 0.54 12.33 99 ASP A C 1
ATOM 1538 O O A ASP A 1 95 ? -8.406 14.117 -18.268 0.46 13.92 99 ASP A O 1
ATOM 1539 O O B ASP A 1 95 ? -8.377 14.204 -18.376 0.54 13.04 99 ASP A O 1
ATOM 1556 N N A ILE A 1 96 ? -9.381 15.556 -16.825 0.46 15.66 100 ILE A N 1
ATOM 1557 N N B ILE A 1 96 ? -9.369 15.471 -16.790 0.54 12.62 100 ILE A N 1
ATOM 1558 C CA A ILE A 1 96 ? -10.617 14.779 -16.724 0.46 15.11 100 ILE A CA 1
ATOM 1559 C CA B ILE A 1 96 ? -10.590 14.663 -16.761 0.54 13.46 100 ILE A CA 1
ATOM 1560 C C A ILE A 1 96 ? -11.265 14.580 -18.091 0.46 14.92 100 ILE A C 1
ATOM 1561 C C B ILE A 1 96 ? -11.225 14.534 -18.145 0.54 14.67 100 ILE A C 1
ATOM 1562 O O A ILE A 1 96 ? -11.786 13.500 -18.391 0.46 15.24 100 ILE A O 1
ATOM 1563 O O B ILE A 1 96 ? -11.705 13.455 -18.511 0.54 15.40 100 ILE A O 1
ATOM 1594 N N . ARG A 1 97 ? -11.265 15.615 -18.929 1.00 15.79 101 ARG A N 1
ATOM 1595 C CA . ARG A 1 97 ? -11.873 15.499 -20.254 1.00 19.19 101 ARG A CA 1
ATOM 1596 C C . ARG A 1 97 ? -11.143 14.466 -21.100 1.00 16.57 101 ARG A C 1
ATOM 1597 O O . ARG A 1 97 ? -11.768 13.652 -21.796 1.00 16.82 101 ARG A O 1
ATOM 1619 N N . ASN A 1 98 ? -9.816 14.500 -21.083 1.00 15.95 102 ASN A N 1
ATOM 1620 C CA . ASN A 1 98 ? -9.065 13.522 -21.846 1.00 15.02 102 ASN A CA 1
ATOM 1621 C C . ASN A 1 98 ? -9.334 12.120 -21.329 1.00 14.14 102 ASN A C 1
ATOM 1622 O O . ASN A 1 98 ? -9.478 11.174 -22.113 1.00 14.63 102 ASN A O 1
ATOM 1633 N N . PHE A 1 99 ? -9.387 11.964 -20.008 1.00 13.71 103 PHE A N 1
ATOM 1634 C CA . PHE A 1 99 ? -9.687 10.658 -19.439 1.00 13.83 103 PHE A CA 1
ATOM 1635 C C . PHE A 1 99 ? -11.035 10.133 -19.921 1.00 13.72 103 PHE A C 1
ATOM 1636 O O . PHE A 1 99 ? -11.166 8.954 -20.258 1.00 14.04 103 PHE A O 1
ATOM 1653 N N . GLN A 1 100 ? -12.060 10.981 -19.924 1.00 13.71 104 GLN A N 1
ATOM 1654 C CA . GLN A 1 100 ? -13.371 10.536 -20.378 1.00 14.92 104 GLN A CA 1
ATOM 1655 C C . GLN A 1 100 ? -13.329 10.090 -21.836 1.00 15.51 104 GLN A C 1
ATOM 1656 O O . GLN A 1 100 ? -13.973 9.103 -22.211 1.00 17.13 104 GLN A O 1
ATOM 1670 N N . ASN A 1 101 ? -12.560 10.787 -22.672 1.00 14.62 105 ASN A N 1
ATOM 1671 C CA . ASN A 1 101 ? -12.386 10.342 -24.049 1.00 16.31 105 ASN A CA 1
ATOM 1672 C C . ASN A 1 101 ? -11.653 9.007 -24.124 1.00 15.50 105 ASN A C 1
ATOM 1673 O O . ASN A 1 101 ? -12.018 8.136 -24.924 1.00 17.29 105 ASN A O 1
ATOM 1684 N N . ILE A 1 102 ? -10.611 8.832 -23.311 1.00 13.39 106 ILE A N 1
ATOM 1685 C CA . ILE A 1 102 ? -9.902 7.556 -23.241 1.00 13.08 106 ILE A CA 1
ATOM 1686 C C . ILE A 1 102 ? -10.850 6.416 -22.888 1.00 13.71 106 ILE A C 1
ATOM 1687 O O . ILE A 1 102 ? -10.791 5.335 -23.488 1.00 14.64 106 ILE A O 1
ATOM 1703 N N . VAL A 1 103 ? -11.736 6.634 -21.913 1.00 13.21 107 VAL A N 1
ATOM 1704 C CA . VAL A 1 103 ? -12.629 5.576 -21.442 1.00 12.94 107 VAL A CA 1
ATOM 1705 C C . VAL A 1 103 ? -13.533 5.060 -22.553 1.00 12.83 107 VAL A C 1
ATOM 1706 O O . VAL A 1 103 ? -13.898 3.877 -22.563 1.00 13.48 107 VAL A O 1
ATOM 1719 N N . VAL A 1 104 ? -13.950 5.930 -23.477 1.00 13.16 108 VAL A N 1
ATOM 1720 C CA . VAL A 1 104 ? -14.817 5.491 -24.566 1.00 14.59 108 VAL A CA 1
ATOM 1721 C C . VAL A 1 104 ? -14.146 4.385 -25.363 1.00 14.08 108 VAL A C 1
ATOM 1722 O O . VAL A 1 104 ? -14.798 3.431 -25.802 1.00 15.76 108 VAL A O 1
ATOM 1735 N N A GLU A 1 105 ? -12.830 4.485 -25.541 0.46 14.90 109 GLU A N 1
ATOM 1736 N N B GLU A 1 105 ? -12.838 4.500 -25.572 0.54 13.04 109 GLU A N 1
ATOM 1737 C CA A GLU A 1 105 ? -12.052 3.521 -26.304 0.46 17.05 109 GLU A CA 1
ATOM 1738 C CA B GLU A 1 105 ? -12.070 3.499 -26.300 0.54 13.92 109 GLU A CA 1
ATOM 1739 C C A GLU A 1 105 ? -11.410 2.443 -25.440 0.46 14.78 109 GLU A C 1
ATOM 1740 C C B GLU A 1 105 ? -11.568 2.381 -25.390 0.54 12.49 109 GLU A C 1
ATOM 1741 O O A GLU A 1 105 ? -11.109 1.355 -25.949 0.46 15.75 109 GLU A O 1
ATOM 1742 O O B GLU A 1 105 ? -11.529 1.213 -25.798 0.54 13.76 109 GLU A O 1
ATOM 1765 N N . PHE A 1 106 ? -11.200 2.724 -24.157 1.00 12.42 110 PHE A N 1
ATOM 1766 C CA . PHE A 1 106 ? -10.509 1.820 -23.235 1.00 12.56 110 PHE A CA 1
ATOM 1767 C C . PHE A 1 106 ? -11.225 1.852 -21.890 1.00 12.03 110 PHE A C 1
ATOM 1768 O O . PHE A 1 106 ? -10.729 2.433 -20.917 1.00 12.73 110 PHE A O 1
ATOM 1786 N N . PRO A 1 107 ? -12.390 1.209 -21.791 1.00 12.73 111 PRO A N 1
ATOM 1787 C CA . PRO A 1 107 ? -13.192 1.321 -20.563 1.00 14.10 111 PRO A CA 1
ATOM 1788 C C . PRO A 1 107 ? -12.605 0.623 -19.342 1.00 12.72 111 PRO A C 1
ATOM 1789 O O . PRO A 1 107 ? -13.103 0.857 -18.234 1.00 13.27 111 PRO A O 1
ATOM 1800 N N . ALA A 1 108 ? -11.569 -0.206 -19.479 1.00 12.40 112 ALA A N 1
ATOM 1801 C CA . ALA A 1 108 ? -10.988 -0.848 -18.302 1.00 13.06 112 ALA A CA 1
ATOM 1802 C C . ALA A 1 108 ? -10.628 0.163 -17.213 1.00 12.78 112 ALA A C 1
ATOM 1803 O O . ALA A 1 108 ? -10.825 -0.103 -16.020 1.00 13.58 112 ALA A O 1
ATOM 1810 N N . PHE A 1 109 ? -10.107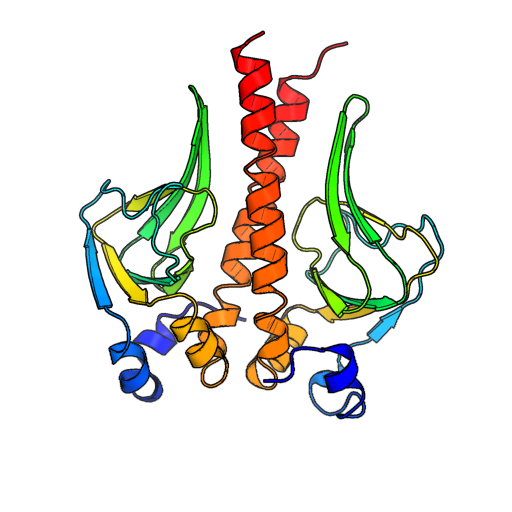 1.331 -17.596 1.00 12.65 113 PHE A N 1
ATOM 1811 C CA . PHE A 1 109 ? -9.726 2.328 -16.604 1.00 12.54 113 PHE A CA 1
ATOM 1812 C C . PHE A 1 109 ? -10.914 2.709 -15.735 1.00 12.69 113 PHE A C 1
ATOM 1813 O O . PHE A 1 109 ? -10.767 2.971 -14.531 1.00 13.94 113 PHE A O 1
ATOM 1830 N N . SER A 1 110 ? -12.102 2.760 -16.331 1.00 12.31 114 SER A N 1
ATOM 1831 C CA . SER A 1 110 ? -13.274 3.191 -15.591 1.00 12.48 114 SER A CA 1
ATOM 1832 C C . SER A 1 110 ? -13.764 2.129 -14.625 1.00 12.22 114 SER A C 1
ATOM 1833 O O . SER A 1 110 ? -14.408 2.469 -13.628 1.00 12.14 114 SER A O 1
ATOM 1841 N N . LEU A 1 111 ? -13.501 0.852 -14.887 1.00 12.69 115 LEU A N 1
ATOM 1842 C CA . LEU A 1 111 ? -13.971 -0.177 -13.970 1.00 12.58 115 LEU A CA 1
ATOM 1843 C C . LEU A 1 111 ? -13.199 -0.153 -12.663 1.00 11.72 115 LEU A C 1
ATOM 1844 O O . LEU A 1 111 ? -13.772 -0.366 -11.589 1.00 11.71 115 LEU A O 1
ATOM 1860 N N . ASN A 1 112 ? -11.906 0.119 -12.728 1.00 11.87 116 ASN A N 1
ATOM 1861 C CA . ASN A 1 112 ? -11.177 0.300 -11.490 1.00 11.85 116 ASN A CA 1
ATOM 1862 C C . ASN A 1 112 ? -11.646 1.557 -10.775 1.00 10.60 116 ASN A C 1
ATOM 1863 O O . ASN A 1 112 ? -11.758 1.572 -9.541 1.00 11.09 116 ASN A O 1
ATOM 1874 N N A MET A 1 113 ? -11.945 2.616 -11.524 0.72 10.18 117 MET A N 1
ATOM 1875 N N B MET A 1 113 ? -11.919 2.629 -11.523 0.28 10.85 117 MET A N 1
ATOM 1876 C CA A MET A 1 113 ? -12.410 3.848 -10.909 0.72 10.22 117 MET A CA 1
ATOM 1877 C CA B MET A 1 113 ? -12.415 3.855 -10.906 0.28 11.15 117 MET A CA 1
ATOM 1878 C C A MET A 1 113 ? -13.717 3.631 -10.157 0.72 10.20 117 MET A C 1
ATOM 1879 C C B MET A 1 113 ? -13.698 3.587 -10.129 0.28 10.80 117 MET A C 1
ATOM 1880 O O A MET A 1 113 ? -13.912 4.176 -9.063 0.72 10.52 117 MET A O 1
ATOM 1881 O O B MET A 1 113 ? -13.853 4.037 -8.989 0.28 11.42 117 MET A O 1
ATOM 1908 N N . VAL A 1 114 ? -14.635 2.858 -10.738 1.00 10.62 118 VAL A N 1
ATOM 1909 C CA . VAL A 1 114 ? -15.881 2.523 -10.056 1.00 11.04 118 VAL A CA 1
ATOM 1910 C C . VAL A 1 114 ? -15.598 1.788 -8.756 1.00 10.66 118 VAL A C 1
ATOM 1911 O O . VAL A 1 114 ? -16.203 2.076 -7.718 1.00 11.56 118 VAL A O 1
ATOM 1925 N N . LYS A 1 115 ? -14.687 0.819 -8.794 1.00 11.00 119 LYS A N 1
ATOM 1926 C CA . LYS A 1 115 ? -14.352 0.049 -7.598 1.00 11.23 119 LYS A CA 1
ATOM 1927 C C . LYS A 1 115 ? -13.796 0.961 -6.501 1.00 11.59 119 LYS A C 1
ATOM 1928 O O . LYS A 1 115 ? -14.215 0.883 -5.334 1.00 11.77 119 LYS A O 1
ATOM 1947 N N . VAL A 1 116 ? -12.850 1.832 -6.865 1.00 10.60 120 VAL A N 1
ATOM 1948 C CA . VAL A 1 116 ? -12.216 2.740 -5.907 1.00 10.38 120 VAL A CA 1
ATOM 1949 C C . VAL A 1 116 ? -13.238 3.709 -5.320 1.00 10.39 120 VAL A C 1
ATOM 1950 O O . VAL A 1 116 ? -13.308 3.897 -4.093 1.00 10.83 120 VAL A O 1
ATOM 1963 N N . LEU A 1 117 ? -14.049 4.338 -6.179 1.00 10.36 121 LEU A N 1
ATOM 1964 C CA . LEU A 1 117 ? -15.035 5.297 -5.689 1.00 10.97 121 LEU A CA 1
ATOM 1965 C C . LEU A 1 117 ? -16.064 4.615 -4.807 1.00 10.85 121 LEU A C 1
ATOM 1966 O O . LEU A 1 117 ? -16.505 5.187 -3.802 1.00 11.64 121 LEU A O 1
ATOM 1982 N N . GLY A 1 118 ? -16.476 3.400 -5.173 1.00 11.53 122 GLY A N 1
ATOM 1983 C CA . GLY A 1 118 ? -17.421 2.675 -4.345 1.00 11.70 122 GLY A CA 1
ATOM 1984 C C . GLY A 1 118 ? -16.866 2.384 -2.965 1.00 11.80 122 GLY A C 1
ATOM 1985 O O . GLY A 1 118 ? -17.576 2.502 -1.963 1.00 13.11 122 GLY A O 1
ATOM 1989 N N . ASP A 1 119 ? -15.585 2.003 -2.892 1.00 11.71 123 ASP A N 1
ATOM 1990 C CA . ASP A 1 119 ? -14.946 1.751 -1.600 1.00 12.35 123 ASP A CA 1
ATOM 1991 C C . ASP A 1 119 ? -14.811 3.037 -0.788 1.00 11.38 123 ASP A C 1
ATOM 1992 O O . ASP A 1 119 ? -15.064 3.039 0.428 1.00 11.89 123 ASP A O 1
ATOM 2001 N N . LEU A 1 120 ? -14.417 4.137 -1.438 1.00 11.65 124 LEU A N 1
ATOM 2002 C CA . LEU A 1 120 ? -14.312 5.412 -0.737 1.00 10.91 124 LEU A CA 1
ATOM 2003 C C . LEU A 1 120 ? -15.659 5.839 -0.177 1.00 11.02 124 LEU A C 1
ATOM 2004 O O . LEU A 1 120 ? -15.747 6.304 0.969 1.00 11.35 124 LEU A O 1
ATOM 2020 N N . LEU A 1 121 ? -16.722 5.694 -0.970 1.00 11.08 125 LEU A N 1
ATOM 2021 C CA . LEU A 1 121 ? -18.046 6.081 -0.508 1.00 10.80 125 LEU A CA 1
ATOM 2022 C C . LEU A 1 121 ? -18.502 5.188 0.640 1.00 11.11 125 LEU A C 1
ATOM 2023 O O . LEU A 1 121 ? -19.023 5.675 1.647 1.00 11.81 125 LEU A O 1
ATOM 2039 N N . LYS A 1 122 ? -18.328 3.875 0.506 1.00 11.59 126 LYS A N 1
ATOM 2040 C CA . LYS A 1 122 ? -18.640 2.961 1.598 1.00 11.49 126 LYS A CA 1
ATOM 2041 C C . LYS A 1 122 ? -17.934 3.389 2.883 1.00 11.89 126 LYS A C 1
ATOM 2042 O O . LYS A 1 122 ? -18.540 3.472 3.958 1.00 12.19 126 LYS A O 1
ATOM 2061 N N . ASN A 1 123 ? -16.650 3.709 2.777 1.00 11.51 127 ASN A N 1
ATOM 2062 C CA . ASN A 1 123 ? -15.869 4.050 3.961 1.00 11.41 127 ASN A CA 1
ATOM 2063 C C . ASN A 1 123 ? -16.272 5.403 4.535 1.00 10.74 127 ASN A C 1
ATOM 2064 O O . ASN A 1 123 ? -16.262 5.586 5.766 1.00 11.66 127 ASN A O 1
ATOM 2075 N N A SER A 1 124 ? -16.664 6.354 3.684 0.44 11.24 128 SER A N 1
ATOM 2076 N N B SER A 1 124 ? -16.647 6.353 3.678 0.22 10.89 128 SER A N 1
ATOM 2077 N N C SER A 1 124 ? -16.620 6.356 3.671 0.34 10.85 128 SER A N 1
ATOM 2078 C CA A SER A 1 124 ? -17.110 7.651 4.183 0.44 11.35 128 SER A CA 1
ATOM 2079 C CA B SER A 1 124 ? -17.117 7.644 4.166 0.22 10.83 128 SER A CA 1
ATOM 2080 C CA C SER A 1 124 ? -17.126 7.640 4.137 0.34 10.86 128 SER A CA 1
ATOM 2081 C C A SER A 1 124 ? -18.447 7.538 4.912 0.44 10.96 128 SER A C 1
ATOM 2082 C C B SER A 1 124 ? -18.425 7.502 4.934 0.22 10.87 128 SER A C 1
ATOM 2083 C C C SER A 1 124 ? -18.398 7.456 4.955 0.34 10.68 128 SER A C 1
ATOM 2084 O O A SER A 1 124 ? -18.681 8.246 5.902 0.44 10.03 128 SER A O 1
ATOM 2085 O O B SER A 1 124 ? -18.618 8.155 5.967 0.22 10.78 128 SER A O 1
ATOM 2086 O O C SER A 1 124 ? -18.541 8.033 6.040 0.34 10.95 128 SER A O 1
ATOM 2108 N N . LEU A 1 125 ? -19.340 6.659 4.450 1.00 10.87 129 LEU A N 1
ATOM 2109 C CA . LEU A 1 125 ? -20.593 6.458 5.172 1.00 10.93 129 LEU A CA 1
ATOM 2110 C C . LEU A 1 125 ? -20.348 5.774 6.507 1.00 11.11 129 LEU A C 1
ATOM 2111 O O . LEU A 1 125 ? -21.042 6.059 7.495 1.00 11.56 129 LEU A O 1
ATOM 2129 N N . THR A 1 126 ? -19.348 4.894 6.568 1.00 10.80 130 THR A N 1
ATOM 2130 C CA . THR A 1 126 ? -18.957 4.304 7.840 1.00 11.70 130 THR A CA 1
ATOM 2131 C C . THR A 1 126 ? -18.485 5.371 8.825 1.00 10.97 130 THR A C 1
ATOM 2132 O O . THR A 1 126 ? -18.825 5.320 10.016 1.00 11.59 130 THR A O 1
ATOM 2143 N N . ILE A 1 127 ? -17.713 6.352 8.350 1.00 11.28 131 ILE A N 1
ATOM 2144 C CA . ILE A 1 127 ? -17.281 7.444 9.222 1.00 11.61 131 ILE A CA 1
ATOM 2145 C C . ILE A 1 127 ? -18.481 8.230 9.735 1.00 10.67 131 ILE A C 1
ATOM 2146 O O . ILE A 1 127 ? -18.564 8.535 10.931 1.00 11.26 131 ILE A O 1
ATOM 2162 N N . ILE A 1 128 ? -19.424 8.571 8.847 1.00 10.38 132 ILE A N 1
ATOM 2163 C CA . ILE A 1 128 ? -20.619 9.290 9.282 1.00 10.33 132 ILE A CA 1
ATOM 2164 C C . ILE A 1 128 ? -21.346 8.499 10.362 1.00 10.35 132 ILE A C 1
ATOM 2165 O O . ILE A 1 128 ? -21.729 9.038 11.408 1.00 11.09 132 ILE A O 1
ATOM 2181 N N . ASN A 1 129 ? -21.551 7.209 10.112 1.00 10.49 133 ASN A N 1
ATOM 2182 C CA . ASN A 1 129 ? -22.271 6.358 11.047 1.00 11.35 133 ASN A CA 1
ATOM 2183 C C . ASN A 1 129 ? -21.590 6.354 12.413 1.00 11.80 133 ASN A C 1
ATOM 2184 O O . ASN A 1 129 ? -22.256 6.377 13.457 1.00 12.95 133 ASN A O 1
ATOM 2195 N N . GLY A 1 130 ? -20.258 6.338 12.426 1.00 11.55 134 GLY A N 1
ATOM 2196 C CA . GLY A 1 130 ? -19.532 6.365 13.685 1.00 11.67 134 GLY A CA 1
ATOM 2197 C C . GLY A 1 130 ? -19.624 7.698 14.397 1.00 10.98 134 GLY A C 1
ATOM 2198 O O . GLY A 1 130 ? -19.829 7.741 15.611 1.00 11.92 134 GLY A O 1
ATOM 2202 N N . LEU A 1 131 ? -19.493 8.801 13.658 1.00 11.38 135 LEU A N 1
ATOM 2203 C CA . LEU A 1 131 ? -19.590 10.116 14.276 1.00 11.28 135 LEU A CA 1
ATOM 2204 C C . LEU A 1 131 ? -20.964 10.338 14.900 1.00 11.48 135 LEU A C 1
ATOM 2205 O O . LEU A 1 131 ? -21.072 10.926 15.986 1.00 11.76 135 LEU A O 1
ATOM 2221 N N . VAL A 1 132 ? -22.025 9.894 14.226 1.00 11.02 136 VAL A N 1
ATOM 2222 C CA . VAL A 1 132 ? -23.364 10.069 14.778 1.00 11.22 136 VAL A CA 1
ATOM 2223 C C . VAL A 1 132 ? -23.474 9.359 16.123 1.00 10.46 136 VAL A C 1
ATOM 2224 O O . VAL A 1 132 ? -24.014 9.908 17.093 1.00 11.40 136 VAL A O 1
ATOM 2237 N N . PHE A 1 133 ? -22.971 8.128 16.204 1.00 10.69 137 PHE A N 1
ATOM 2238 C CA . PHE A 1 133 ? -23.022 7.415 17.473 1.00 10.77 137 PHE A CA 1
ATOM 2239 C C . PHE A 1 133 ? -22.188 8.118 18.542 1.00 11.41 137 PHE A C 1
ATOM 2240 O O . PHE A 1 133 ? -22.641 8.321 19.675 1.00 12.56 137 PHE A O 1
ATOM 2257 N N . LEU A 1 134 ? -20.966 8.510 18.198 1.00 12.51 138 LEU A N 1
ATOM 2258 C CA . LEU A 1 134 ? -20.059 9.071 19.191 1.00 13.64 138 LEU A CA 1
ATOM 2259 C C . LEU A 1 134 ? -20.517 10.430 19.682 1.00 13.71 138 LEU A C 1
ATOM 2260 O O . LEU A 1 134 ? -20.154 10.825 20.795 1.00 15.39 138 LEU A O 1
ATOM 2276 N N . GLU A 1 135 ? -21.312 11.144 18.889 1.00 13.58 139 GLU A N 1
ATOM 2277 C CA . GLU A 1 135 ? -21.791 12.461 19.256 1.00 15.43 139 GLU A CA 1
ATOM 2278 C C . GLU A 1 135 ? -23.162 12.428 19.909 1.00 16.25 139 GLU A C 1
ATOM 2279 O O . GLU A 1 135 ? -23.625 13.467 20.384 1.00 19.38 139 GLU A O 1
ATOM 2291 N N . HIS A 1 136 ? -23.819 11.273 19.962 1.00 15.01 140 HIS A N 1
ATOM 2292 C CA . HIS A 1 136 ? -25.209 11.252 20.390 1.00 16.07 140 HIS A CA 1
ATOM 2293 C C . HIS A 1 136 ? -25.316 11.488 21.888 1.00 18.10 140 HIS A C 1
ATOM 2294 O O . HIS A 1 136 ? -24.410 11.165 22.660 1.00 18.49 140 HIS A O 1
ATOM 2308 N N . HIS A 1 137 ? -26.434 12.089 22.286 1.00 24.32 141 HIS A N 1
ATOM 2309 C CA . HIS A 1 137 ? -26.726 12.357 23.682 1.00 34.21 141 HIS A CA 1
ATOM 2310 C C . HIS A 1 137 ? -28.229 12.256 23.874 1.00 40.62 141 HIS A C 1
ATOM 2311 O O . HIS A 1 137 ? -29.006 12.432 22.932 1.00 42.57 141 HIS A O 1
ATOM 2325 N N . HIS A 1 138 ? -28.634 11.982 25.110 1.00 44.57 142 HIS A N 1
ATOM 2326 C CA . HIS A 1 138 ? -30.051 11.824 25.430 1.00 49.55 142 HIS A CA 1
ATOM 2327 C C . HIS A 1 138 ? -30.789 13.147 25.256 1.00 53.29 142 HIS A C 1
ATOM 2328 O O . HIS A 1 138 ? -30.293 14.200 25.657 1.00 57.07 142 HIS A O 1
ATOM 2332 N N . THR B 1 4 ? -20.585 9.791 -27.619 1.00 48.77 8 THR B N 1
ATOM 2333 C CA . THR B 1 4 ? -21.153 8.665 -26.886 1.00 48.06 8 THR B CA 1
ATOM 2334 C C . THR B 1 4 ? -22.524 9.026 -26.326 1.00 40.40 8 THR B C 1
ATOM 2335 O O . THR B 1 4 ? -22.700 10.080 -25.716 1.00 41.16 8 THR B O 1
ATOM 2345 N N . ASP B 1 5 ? -23.493 8.137 -26.531 1.00 32.61 9 ASP B N 1
ATOM 2346 C CA . ASP B 1 5 ? -24.847 8.333 -26.020 1.00 27.34 9 ASP B CA 1
ATOM 2347 C C . ASP B 1 5 ? -24.882 7.941 -24.545 1.00 23.44 9 ASP B C 1
ATOM 2348 O O . ASP B 1 5 ? -24.701 6.767 -24.203 1.00 23.64 9 ASP B O 1
ATOM 2357 N N . THR B 1 6 ? -25.123 8.919 -23.670 1.00 22.80 10 THR B N 1
ATOM 2358 C CA . THR B 1 6 ? -25.160 8.702 -22.226 1.00 23.34 10 THR B CA 1
ATOM 2359 C C . THR B 1 6 ? -26.581 8.647 -21.664 1.00 21.42 10 THR B C 1
ATOM 2360 O O . THR B 1 6 ? -26.759 8.575 -20.440 1.00 21.22 10 THR B O 1
ATOM 2371 N N . ASN B 1 7 ? -27.592 8.688 -22.525 1.00 20.52 11 ASN B N 1
ATOM 2372 C CA . ASN B 1 7 ? -28.972 8.404 -22.132 1.00 18.42 11 ASN B CA 1
ATOM 2373 C C . ASN B 1 7 ? -29.089 6.886 -22.082 1.00 15.14 11 ASN B C 1
ATOM 2374 O O . ASN B 1 7 ? -29.328 6.225 -23.098 1.00 15.84 11 ASN B O 1
ATOM 2385 N N . LEU B 1 8 ? -28.871 6.318 -20.895 1.00 13.63 12 LEU B N 1
ATOM 2386 C CA . LEU B 1 8 ? -28.733 4.868 -20.792 1.00 13.07 12 LEU B CA 1
ATOM 2387 C C . LEU B 1 8 ? -30.025 4.145 -21.147 1.00 12.69 12 LEU B C 1
ATOM 2388 O O . LEU B 1 8 ? -29.985 3.059 -21.739 1.00 12.95 12 LEU B O 1
ATOM 2404 N N . LEU B 1 9 ? -31.174 4.711 -20.781 1.00 12.44 13 LEU B N 1
ATOM 2405 C 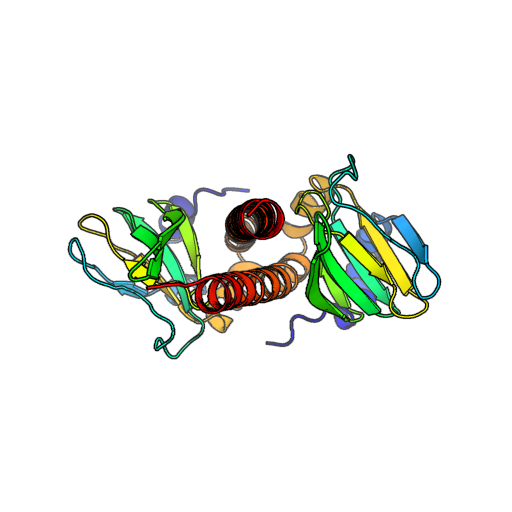CA . LEU B 1 9 ? -32.433 4.052 -21.107 1.00 12.58 13 LEU B CA 1
ATOM 2406 C C . LEU B 1 9 ? -32.659 4.019 -22.612 1.00 13.40 13 LEU B C 1
ATOM 2407 O O . LEU B 1 9 ? -33.204 3.044 -23.139 1.00 14.53 13 LEU B O 1
ATOM 2423 N N . GLU B 1 10 ? -32.239 5.073 -23.314 1.00 14.20 14 GLU B N 1
ATOM 2424 C CA . GLU B 1 10 ? -32.324 5.088 -24.772 1.00 15.82 14 GLU B CA 1
ATOM 2425 C C . GLU B 1 10 ? -31.395 4.052 -25.390 1.00 15.35 14 GLU B C 1
ATOM 2426 O O . GLU B 1 10 ? -31.765 3.386 -26.360 1.00 16.35 14 GLU B O 1
ATOM 2438 N N . VAL B 1 11 ? -30.182 3.912 -24.858 1.00 15.41 15 VAL B N 1
ATOM 2439 C CA . VAL B 1 11 ? -29.265 2.886 -25.346 1.00 15.66 15 VAL B CA 1
ATOM 2440 C C . VAL B 1 11 ? -29.890 1.507 -25.201 1.00 13.23 15 VAL B C 1
ATOM 2441 O O . VAL B 1 11 ? -29.867 0.690 -26.130 1.00 14.15 15 VAL B O 1
ATOM 2454 N N . LEU B 1 12 ? -30.440 1.221 -24.019 1.00 12.94 16 LEU B N 1
ATOM 2455 C CA . LEU B 1 12 ? -31.073 -0.072 -23.780 1.00 12.95 16 LEU B CA 1
ATOM 2456 C C . LEU B 1 12 ? -32.204 -0.317 -24.763 1.00 13.37 16 LEU B C 1
ATOM 2457 O O . LEU B 1 12 ? -32.331 -1.409 -25.326 1.00 13.85 16 LEU B O 1
ATOM 2473 N N . ASN B 1 13 ? -33.049 0.688 -24.973 1.00 13.89 17 ASN B N 1
ATOM 2474 C CA . ASN B 1 13 ? -34.144 0.534 -25.927 1.00 15.45 17 ASN B CA 1
ATOM 2475 C C . ASN B 1 13 ? -33.625 0.302 -27.344 1.00 15.28 17 ASN B C 1
ATOM 2476 O O . ASN B 1 13 ? -34.108 -0.584 -28.056 1.00 15.71 17 ASN B O 1
ATOM 2487 N N A SER B 1 14 ? -32.640 1.096 -27.771 0.38 15.49 18 SER B N 1
ATOM 2488 N N B SER B 1 14 ? -32.638 1.094 -27.773 0.15 15.40 18 SER B N 1
ATOM 2489 N N C SER B 1 14 ? -32.655 1.113 -27.775 0.47 15.76 18 SER B N 1
ATOM 2490 C CA A SER B 1 14 ? -32.120 0.973 -29.131 0.38 15.61 18 SER B CA 1
ATOM 2491 C CA B SER B 1 14 ? -32.134 0.966 -29.138 0.15 15.49 18 SER B CA 1
ATOM 2492 C CA C SER B 1 14 ? -32.106 0.981 -29.121 0.47 15.74 18 SER B CA 1
ATOM 2493 C C A SER B 1 14 ? -31.502 -0.401 -29.364 0.38 14.91 18 SER B C 1
ATOM 2494 C C B SER B 1 14 ? -31.479 -0.391 -29.370 0.15 14.69 18 SER B C 1
ATOM 2495 C C C SER B 1 14 ? -31.540 -0.415 -29.347 0.47 14.78 18 SER B C 1
ATOM 2496 O O A SER B 1 14 ? -31.598 -0.957 -30.466 0.38 16.40 18 SER B O 1
ATOM 2497 O O B SER B 1 14 ? -31.531 -0.923 -30.486 0.15 15.32 18 SER B O 1
ATOM 2498 O O C SER B 1 14 ? -31.712 -1.000 -30.426 0.47 15.94 18 SER B O 1
ATOM 2520 N N . GLU B 1 15 ? -30.862 -0.962 -28.338 1.00 13.67 19 GLU B N 1
ATOM 2521 C CA . GLU B 1 15 ? -30.267 -2.288 -28.406 1.00 13.47 19 GLU B CA 1
ATOM 2522 C C . GLU B 1 15 ? -31.266 -3.400 -28.124 1.00 13.01 19 GLU B C 1
ATOM 2523 O O . GLU B 1 15 ? -30.891 -4.575 -28.186 1.00 12.80 19 GLU B O 1
ATOM 2537 N N . GLU B 1 16 ? -32.517 -3.059 -27.824 1.00 13.00 20 GLU B N 1
ATOM 2538 C CA . GLU B 1 16 ? -33.530 -4.045 -27.435 1.00 13.69 20 GLU B CA 1
ATOM 2539 C C . GLU B 1 16 ? -33.030 -4.955 -26.307 1.00 13.67 20 GLU B C 1
ATOM 2540 O O . GLU B 1 16 ? -33.299 -6.155 -26.274 1.00 13.91 20 GLU B O 1
ATOM 2552 N N . TYR B 1 17 ? -32.304 -4.369 -25.354 1.00 12.72 21 TYR B N 1
ATOM 2553 C CA . TYR B 1 17 ? -31.863 -5.099 -24.165 1.00 13.01 21 TYR B CA 1
ATOM 2554 C C . TYR B 1 17 ? -31.126 -6.386 -24.544 1.00 13.12 21 TYR B C 1
ATOM 2555 O O . TYR B 1 17 ? -31.244 -7.416 -23.881 1.00 14.59 21 TYR B O 1
ATOM 2573 N N . SER B 1 18 ? -30.352 -6.333 -25.624 1.00 12.95 22 SER B N 1
ATOM 2574 C CA . SER B 1 18 ? -29.767 -7.528 -26.217 1.00 12.75 22 SER B CA 1
ATOM 2575 C C . SER B 1 18 ? -28.326 -7.745 -25.774 1.00 12.07 22 SER B C 1
ATOM 2576 O O . SER B 1 18 ? -27.648 -6.844 -25.275 1.00 12.12 22 SER B O 1
ATOM 2584 N N . GLY B 1 19 ? -27.845 -8.956 -26.021 1.00 13.01 23 GLY B N 1
ATOM 2585 C CA . GLY B 1 19 ? -26.446 -9.242 -25.757 1.00 12.86 23 GLY B CA 1
ATOM 2586 C C . GLY B 1 19 ? -26.129 -9.098 -24.285 1.00 12.52 23 GLY B C 1
ATOM 2587 O O . GLY B 1 19 ? -26.863 -9.584 -23.422 1.00 13.51 23 GLY B O 1
ATOM 2591 N N . VAL B 1 20 ? -25.038 -8.394 -23.976 1.00 12.46 24 VAL B N 1
ATOM 2592 C CA . VAL B 1 20 ? -24.657 -8.230 -22.578 1.00 12.31 24 VAL B CA 1
ATOM 2593 C C . VAL B 1 20 ? -25.725 -7.490 -21.792 1.00 12.17 24 VAL B C 1
ATOM 2594 O O . VAL B 1 20 ? -25.797 -7.633 -20.571 1.00 12.46 24 VAL B O 1
ATOM 2607 N N . LEU B 1 21 ? -26.564 -6.710 -22.463 1.00 11.99 25 LEU B N 1
ATOM 2608 C CA . LEU B 1 21 ? -27.599 -5.930 -21.800 1.00 12.34 25 LEU B CA 1
ATOM 2609 C C . LEU B 1 21 ? -28.770 -6.782 -21.350 1.00 14.13 25 LEU B C 1
ATOM 2610 O O . LEU B 1 21 ? -29.591 -6.300 -20.563 1.00 15.10 25 LEU B O 1
ATOM 2626 N N . LYS B 1 22 ? -28.841 -8.041 -21.779 1.00 13.49 26 LYS B N 1
ATOM 2627 C CA . LYS B 1 22 ? -29.937 -8.898 -21.347 1.00 15.47 26 LYS B CA 1
ATOM 2628 C C . LYS B 1 22 ? -29.857 -9.221 -19.860 1.00 15.86 26 LYS B C 1
ATOM 2629 O O . LYS B 1 22 ? -30.853 -9.657 -19.280 1.00 18.19 26 LYS B O 1
ATOM 2648 N N . GLU B 1 23 ? -28.698 -9.020 -19.229 1.00 14.99 27 GLU B N 1
ATOM 2649 C CA . GLU B 1 23 ? -28.527 -9.376 -17.828 1.00 15.61 27 GLU B CA 1
ATOM 2650 C C . GLU B 1 23 ? -29.212 -8.408 -16.883 1.00 15.73 27 GLU B C 1
ATOM 2651 O O . GLU B 1 23 ? -29.284 -8.694 -15.688 1.00 17.43 27 GLU B O 1
ATOM 2663 N N . PHE B 1 24 ? -29.699 -7.269 -17.360 1.00 15.91 28 PHE B N 1
ATOM 2664 C CA . PHE B 1 24 ? -30.548 -6.440 -16.520 1.00 17.22 28 PHE B CA 1
ATOM 2665 C C . PHE B 1 24 ? -31.892 -7.123 -16.303 1.00 18.61 28 PHE B C 1
ATOM 2666 O O . PHE B 1 24 ? -32.502 -7.660 -17.234 1.00 20.79 28 PHE B O 1
ATOM 2683 N N . ARG B 1 25 ? -32.345 -7.113 -15.062 1.00 17.56 29 ARG B N 1
ATOM 2684 C CA . ARG B 1 25 ? -33.680 -7.559 -14.702 1.00 19.01 29 ARG B CA 1
ATOM 2685 C C . ARG B 1 25 ? -34.480 -6.372 -14.185 1.00 16.56 29 ARG B C 1
ATOM 2686 O O . ARG B 1 25 ? -33.935 -5.454 -13.581 1.00 17.23 29 ARG B O 1
ATOM 2707 N N . GLU B 1 26 ? -35.779 -6.392 -14.419 1.00 18.05 30 GLU B N 1
ATOM 2708 C CA . GLU B 1 26 ? -36.647 -5.296 -14.015 1.00 17.37 30 GLU B CA 1
ATOM 2709 C C . GLU B 1 26 ? -37.401 -5.649 -12.740 1.00 16.55 30 GLU B C 1
ATOM 2710 O O . GLU B 1 26 ? -37.843 -6.785 -12.560 1.00 19.18 30 GLU B O 1
ATOM 2722 N N . GLN B 1 27 ? -37.556 -4.669 -11.853 1.00 16.42 31 GLN B N 1
ATOM 2723 C CA . GLN B 1 27 ? -38.359 -4.857 -10.652 1.00 16.68 31 GLN B CA 1
ATOM 2724 C C . GLN B 1 27 ? -39.073 -3.559 -10.322 1.00 16.21 31 GLN B C 1
ATOM 2725 O O . GLN B 1 27 ? -38.496 -2.480 -10.448 1.00 15.80 31 GLN B O 1
ATOM 2739 N N . ARG B 1 28 ? -40.322 -3.679 -9.888 1.00 16.20 32 ARG B N 1
ATOM 2740 C CA . ARG B 1 28 ? -41.161 -2.539 -9.555 1.00 15.96 32 ARG B CA 1
ATOM 2741 C C . ARG B 1 28 ? -41.329 -2.447 -8.044 1.00 14.95 32 ARG B C 1
ATOM 2742 O O . ARG B 1 28 ? -41.471 -3.467 -7.363 1.00 17.79 32 ARG B O 1
ATOM 2761 N N . TYR B 1 29 ? -41.329 -1.217 -7.539 1.00 14.75 33 TYR B N 1
ATOM 2762 C CA . TYR B 1 29 ? -41.442 -0.928 -6.120 1.00 15.65 33 TYR B CA 1
ATOM 2763 C C . TYR B 1 29 ? -42.528 0.113 -5.922 1.00 16.13 33 TYR B C 1
ATOM 2764 O O . TYR B 1 29 ? -42.600 1.106 -6.655 1.00 17.90 33 TYR B O 1
ATOM 2782 N N . SER B 1 30 ? -43.366 -0.114 -4.924 1.00 16.54 34 SER B N 1
ATOM 2783 C CA . SER B 1 30 ? -44.375 0.866 -4.571 1.00 17.16 34 SER B CA 1
ATOM 2784 C C . SER B 1 30 ? -43.761 1.965 -3.715 1.00 15.46 34 SER B C 1
ATOM 2785 O O . SER B 1 30 ? -42.693 1.810 -3.128 1.00 16.08 34 SER B O 1
ATOM 2793 N N . LYS B 1 31 ? -44.473 3.079 -3.636 1.00 17.26 35 LYS B N 1
ATOM 2794 C CA . LYS B 1 31 ? -44.065 4.179 -2.782 1.00 17.36 35 LYS B CA 1
ATOM 2795 C C . LYS B 1 31 ? -43.763 3.678 -1.371 1.00 16.88 35 LYS B C 1
ATOM 2796 O O . LYS B 1 31 ? -44.519 2.889 -0.800 1.00 17.71 35 LYS B O 1
ATOM 2815 N N . LYS B 1 32 ? -42.638 4.130 -0.823 1.00 16.16 36 LYS B N 1
ATOM 2816 C CA . LYS B 1 32 ? -42.150 3.835 0.522 1.00 17.46 36 LYS B CA 1
ATOM 2817 C C . LYS B 1 32 ? -41.512 2.456 0.636 1.00 15.21 36 LYS B C 1
ATOM 2818 O O . LYS B 1 32 ? -40.950 2.150 1.685 1.00 16.06 36 LYS B O 1
ATOM 2837 N N . ALA B 1 33 ? -41.531 1.637 -0.410 1.00 15.50 37 ALA B N 1
ATOM 2838 C CA . ALA B 1 33 ? -40.873 0.344 -0.328 1.00 14.56 37 ALA B CA 1
ATOM 2839 C C . ALA B 1 33 ? -39.363 0.528 -0.247 1.00 13.47 37 ALA B C 1
ATOM 2840 O O . ALA B 1 33 ? -38.773 1.330 -0.976 1.00 14.16 37 ALA B O 1
ATOM 2847 N N . ILE B 1 34 ? -38.735 -0.243 0.630 1.00 15.01 38 ILE B N 1
ATOM 2848 C CA . ILE B 1 34 ? -37.288 -0.246 0.756 1.00 15.11 38 ILE B CA 1
ATOM 2849 C C . ILE B 1 34 ? -36.718 -1.185 -0.294 1.00 15.74 38 ILE B C 1
ATOM 2850 O O . ILE B 1 34 ? -37.097 -2.360 -0.362 1.00 20.91 38 ILE B O 1
ATOM 2866 N N . LEU B 1 35 ? -35.815 -0.666 -1.120 1.00 13.19 39 LEU B N 1
ATOM 2867 C CA . LEU B 1 35 ? -35.147 -1.491 -2.115 1.00 13.19 39 LEU B CA 1
ATOM 2868 C C . LEU B 1 35 ? -33.968 -2.228 -1.503 1.00 14.12 39 LEU B C 1
ATOM 2869 O O . LEU B 1 35 ? -33.857 -3.453 -1.631 1.00 15.83 39 LEU B O 1
ATOM 2885 N N . TYR B 1 36 ? -33.069 -1.486 -0.858 1.00 13.94 40 TYR B N 1
ATOM 2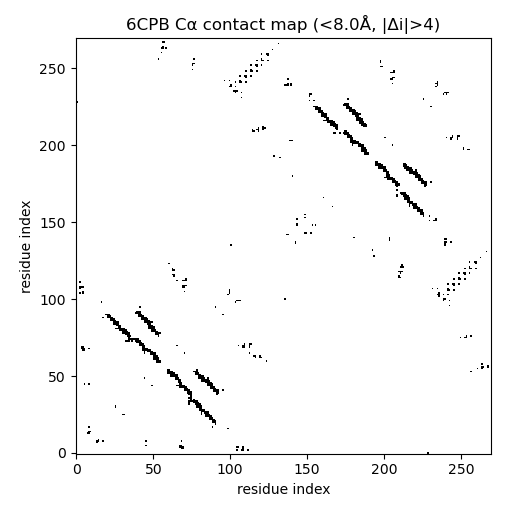886 C CA . TYR B 1 36 ? -31.770 -1.995 -0.455 1.00 13.96 40 TYR B CA 1
ATOM 2887 C C . TYR B 1 36 ? -31.384 -1.409 0.894 1.00 14.38 40 TYR B C 1
ATOM 2888 O O . TYR B 1 36 ? -31.714 -0.265 1.212 1.00 13.83 40 TYR B O 1
ATOM 2906 N N . THR B 1 37 ? -30.647 -2.206 1.665 1.00 16.10 41 THR B N 1
ATOM 2907 C CA . THR B 1 37 ? -30.170 -1.856 2.993 1.00 16.79 41 THR B CA 1
ATOM 2908 C C . THR B 1 37 ? -28.838 -2.555 3.219 1.00 18.08 41 THR B C 1
ATOM 2909 O O . THR B 1 37 ? -28.399 -3.339 2.368 1.00 19.11 41 THR B O 1
ATOM 2920 N N . PRO B 1 38 ? -28.185 -2.340 4.363 1.00 19.35 42 PRO B N 1
ATOM 2921 C CA . PRO B 1 38 ? -26.960 -3.103 4.648 1.00 20.99 42 PRO B CA 1
ATOM 2922 C C . PRO B 1 38 ? -27.154 -4.603 4.607 1.00 22.12 42 PRO B C 1
ATOM 2923 O O . PRO B 1 38 ? -26.179 -5.332 4.390 1.00 24.67 42 PRO B O 1
ATOM 2934 N N . ASN B 1 39 ? -28.372 -5.097 4.810 1.00 23.18 43 ASN B N 1
ATOM 2935 C CA . ASN B 1 39 ? -28.611 -6.535 4.785 1.00 26.41 43 ASN B CA 1
ATOM 2936 C C . ASN B 1 39 ? -28.805 -7.087 3.375 1.00 28.45 43 ASN B C 1
ATOM 2937 O O . ASN B 1 39 ? -28.987 -8.301 3.226 1.00 31.25 43 ASN B O 1
ATOM 2948 N N . THR B 1 40 ? 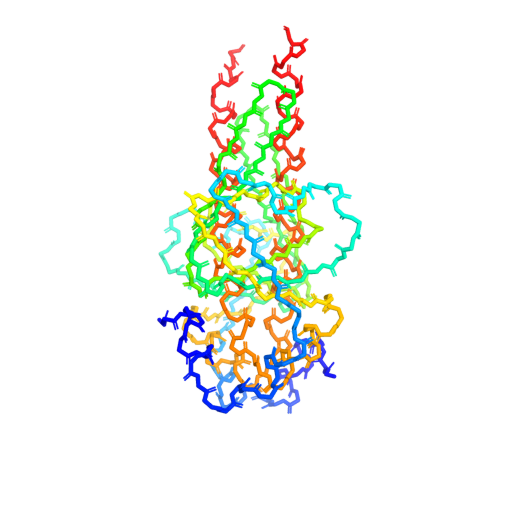-28.762 -6.242 2.340 1.00 28.27 44 THR B N 1
ATOM 2949 C CA . THR B 1 40 ? -28.792 -6.730 0.964 1.00 32.50 44 THR B CA 1
ATOM 2950 C C . THR B 1 40 ? -27.537 -7.548 0.691 1.00 44.01 44 THR B C 1
ATOM 2951 O O . THR B 1 40 ? -26.418 -7.101 0.956 1.00 42.54 44 THR B O 1
ATOM 2962 N N . GLU B 1 41 ? -27.730 -8.746 0.144 1.00 58.15 45 GLU B N 1
ATOM 2963 C CA . GLU B 1 41 ? -26.649 -9.712 -0.023 1.00 70.84 45 GLU B CA 1
ATOM 2964 C C . GLU B 1 41 ? -25.615 -9.274 -1.059 1.00 69.81 45 GLU B C 1
ATOM 2965 O O . GLU B 1 41 ? -24.466 -8.983 -0.710 1.00 70.63 45 GLU B O 1
ATOM 2977 N N . ARG B 1 42 ? -26.011 -9.226 -2.329 1.00 66.07 46 ARG B N 1
ATOM 2978 C CA . ARG B 1 42 ? -25.072 -9.047 -3.428 1.00 61.28 46 ARG B CA 1
ATOM 2979 C C . ARG B 1 42 ? -24.676 -7.581 -3.593 1.00 49.92 46 ARG B C 1
ATOM 2980 O O . ARG B 1 42 ? -25.389 -6.666 -3.175 1.00 48.67 46 ARG B O 1
ATOM 3001 N N . ASN B 1 43 ? -23.512 -7.365 -4.212 1.00 39.69 47 ASN B N 1
ATOM 3002 C CA . ASN B 1 43 ? -23.193 -6.058 -4.784 1.00 29.70 47 ASN B CA 1
ATOM 3003 C C . ASN B 1 43 ? -23.909 -6.000 -6.123 1.00 21.70 47 ASN B C 1
ATOM 3004 O O . ASN B 1 43 ? -23.511 -6.644 -7.106 1.00 21.71 47 ASN B O 1
ATOM 3015 N N . LEU B 1 44 ? -25.002 -5.263 -6.129 1.00 18.09 48 LEU B N 1
ATOM 3016 C CA . LEU B 1 44 ? -25.821 -5.056 -7.300 1.00 16.54 48 LEU B CA 1
ATOM 3017 C C . LEU B 1 44 ? -25.630 -3.636 -7.795 1.00 15.78 48 LEU B C 1
ATOM 3018 O O . LEU B 1 44 ? -25.353 -2.711 -7.018 1.00 17.09 48 LEU B O 1
ATOM 3034 N N . VAL B 1 45 ? -25.789 -3.492 -9.101 1.00 14.43 49 VAL B N 1
ATOM 3035 C CA . VAL B 1 45 ? -25.885 -2.204 -9.762 1.00 13.83 49 VAL B CA 1
ATOM 3036 C C . VAL B 1 45 ? -27.319 -2.065 -10.223 1.00 14.48 49 VAL B C 1
ATOM 3037 O O . VAL B 1 45 ? -27.917 -3.030 -10.706 1.00 15.71 49 VAL B O 1
ATOM 3050 N N . PHE B 1 46 ? -27.873 -0.872 -10.076 1.00 12.98 50 PHE B N 1
ATOM 3051 C CA . PHE B 1 46 ? -29.234 -0.648 -10.524 1.00 13.10 50 PHE B CA 1
ATOM 3052 C C . PHE B 1 46 ? -29.327 0.688 -11.230 1.00 12.62 50 PHE B C 1
ATOM 3053 O O . PHE B 1 46 ? -28.616 1.646 -10.909 1.00 13.46 50 PHE B O 1
ATOM 3070 N N . LEU B 1 47 ? -30.246 0.723 -12.186 1.00 13.08 51 LEU B N 1
ATOM 3071 C CA . LEU B 1 47 ? -30.552 1.888 -12.993 1.00 12.53 51 LEU B CA 1
ATOM 3072 C C . LEU B 1 47 ? -32.023 2.198 -12.786 1.00 13.07 51 LEU B C 1
ATOM 3073 O O . LEU B 1 47 ? -32.871 1.316 -12.943 1.00 13.99 51 LEU B O 1
ATOM 3089 N N . VAL B 1 48 ? -32.326 3.435 -12.403 1.00 12.66 52 VAL B N 1
ATOM 3090 C CA . VAL B 1 48 ? -33.721 3.819 -12.242 1.00 12.71 52 VAL B CA 1
ATOM 3091 C C . VAL B 1 48 ? -34.328 3.990 -13.629 1.00 12.41 52 VAL B C 1
ATOM 3092 O O . VAL B 1 48 ? -33.830 4.782 -14.437 1.00 13.66 52 VAL B O 1
ATOM 3105 N N . LYS B 1 49 ? -35.396 3.243 -13.910 1.00 13.20 53 LYS B N 1
ATOM 3106 C CA . LYS B 1 49 ? -36.090 3.353 -15.185 1.00 14.24 53 LYS B CA 1
ATOM 3107 C C . LYS B 1 49 ? -37.208 4.383 -15.124 1.00 14.33 53 LYS B C 1
ATOM 3108 O O . LYS B 1 49 ? -37.399 5.143 -16.075 1.00 15.79 53 LYS B O 1
ATOM 3127 N N . SER B 1 50 ? -37.936 4.437 -14.016 1.00 14.05 54 SER B N 1
ATOM 3128 C CA . SER B 1 50 ? -38.974 5.432 -13.794 1.00 14.13 54 SER B CA 1
ATOM 3129 C C . SER B 1 50 ? -39.155 5.586 -12.291 1.00 12.89 54 SER B C 1
ATOM 3130 O O . SER B 1 50 ? -38.821 4.690 -11.517 1.00 13.84 54 SER B O 1
ATOM 3138 N N . GLY B 1 51 ? -39.695 6.727 -11.893 1.00 13.20 55 GLY B N 1
ATOM 3139 C CA . GLY B 1 51 ? -39.868 7.011 -10.485 1.00 12.90 55 GLY B CA 1
ATOM 3140 C C . GLY B 1 51 ? -38.642 7.627 -9.853 1.00 11.99 55 GLY B C 1
ATOM 3141 O O . GLY B 1 51 ? -37.880 8.342 -10.500 1.00 12.39 55 GLY B O 1
ATOM 3145 N N . ARG B 1 52 ? -38.440 7.371 -8.563 1.00 11.42 56 ARG B N 1
ATOM 3146 C CA . ARG B 1 52 ? -37.474 8.147 -7.804 1.00 12.16 56 ARG B CA 1
ATOM 3147 C C . ARG B 1 52 ? -37.215 7.443 -6.483 1.00 11.43 56 ARG B C 1
ATOM 3148 O O . ARG B 1 52 ? -38.159 7.000 -5.826 1.00 11.95 56 ARG B O 1
ATOM 3169 N N . VAL B 1 53 ? -35.938 7.355 -6.093 1.00 11.13 57 VAL B N 1
ATOM 3170 C CA . VAL B 1 53 ? -35.549 6.779 -4.809 1.00 11.46 57 VAL B CA 1
ATOM 3171 C C . VAL B 1 53 ? -34.695 7.776 -4.042 1.00 10.73 57 VAL B C 1
ATOM 3172 O O . VAL B 1 53 ? -34.015 8.622 -4.628 1.00 11.97 57 VAL B O 1
ATOM 3185 N N . ARG B 1 54 ? -34.726 7.658 -2.718 1.00 10.18 58 ARG B N 1
ATOM 3186 C CA . ARG B 1 54 ? -33.763 8.345 -1.868 1.00 10.20 58 ARG B CA 1
ATOM 3187 C C . ARG B 1 54 ? -32.721 7.354 -1.373 1.00 10.48 58 ARG B C 1
ATOM 3188 O O . ARG B 1 54 ? -33.031 6.189 -1.088 1.00 10.86 58 ARG B O 1
ATOM 3209 N N . VAL B 1 55 ? -31.495 7.846 -1.248 1.00 10.25 59 VAL B N 1
ATOM 3210 C CA . VAL B 1 55 ? -30.360 7.137 -0.678 1.00 10.34 59 VAL B CA 1
ATOM 3211 C C . VAL B 1 55 ? -30.044 7.895 0.604 1.00 9.82 59 VAL B C 1
ATOM 3212 O O . VAL B 1 55 ? -29.791 9.102 0.545 1.00 10.72 59 VAL B O 1
ATOM 3225 N N . TYR B 1 56 ? -30.074 7.223 1.762 1.00 10.46 60 TYR B N 1
ATOM 3226 C CA . TYR B 1 56 ? -30.105 7.973 3.015 1.00 10.45 60 TYR B CA 1
ATOM 3227 C C . TYR B 1 56 ? -29.593 7.143 4.188 1.00 10.38 60 TYR B C 1
ATOM 3228 O O . TYR B 1 56 ? -29.472 5.917 4.121 1.00 11.07 60 TYR B O 1
ATOM 3246 N N . LEU B 1 57 ? -29.312 7.857 5.279 1.00 10.29 61 LEU B N 1
ATOM 3247 C CA . LEU B 1 57 ? -28.983 7.295 6.589 1.00 10.75 61 LEU B CA 1
ATOM 3248 C C . LEU B 1 57 ? -29.879 7.999 7.592 1.00 10.36 61 LEU B C 1
ATOM 3249 O O . LEU B 1 57 ? -29.787 9.218 7.748 1.00 11.91 61 LEU B O 1
ATOM 3265 N N . ALA B 1 58 ? -30.742 7.248 8.268 1.00 10.25 62 ALA B N 1
ATOM 3266 C CA . ALA B 1 58 ? -31.703 7.826 9.198 1.00 10.93 62 ALA B CA 1
ATOM 3267 C C . ALA B 1 58 ? -31.486 7.289 10.605 1.00 11.00 62 ALA B C 1
ATOM 3268 O O . ALA B 1 58 ? -31.438 6.071 10.822 1.00 11.78 62 ALA B O 1
ATOM 3275 N N . TYR B 1 59 ? -31.374 8.202 11.563 1.00 11.21 63 TYR B N 1
ATOM 3276 C CA . TYR B 1 59 ? -31.153 7.875 12.967 1.00 11.78 63 TYR B CA 1
ATOM 3277 C C . TYR B 1 59 ? -32.234 8.535 13.812 1.00 12.48 63 TYR B C 1
ATOM 3278 O O . TYR B 1 59 ? -32.959 9.426 13.364 1.00 13.96 63 TYR B O 1
ATOM 3296 N N . GLU B 1 60 ? -32.322 8.115 15.077 1.00 13.50 64 GLU B N 1
ATOM 3297 C CA . GLU B 1 60 ? -33.331 8.693 15.958 1.00 14.94 64 GLU B CA 1
ATOM 3298 C C . GLU B 1 60 ? -33.202 10.210 15.996 1.00 17.65 64 GLU B C 1
ATOM 3299 O O . GLU B 1 60 ? -34.207 10.929 16.041 1.00 23.50 64 GLU B O 1
ATOM 3311 N N . ASP B 1 61 ? -31.966 10.699 15.989 1.00 17.47 65 ASP B N 1
ATOM 3312 C CA . ASP B 1 61 ? -31.641 12.084 16.288 1.00 19.60 65 ASP B CA 1
ATOM 3313 C C . ASP B 1 61 ? -31.200 12.889 15.077 1.00 19.49 65 ASP B C 1
ATOM 3314 O O . ASP B 1 61 ? -30.929 14.082 15.231 1.00 21.01 65 ASP B O 1
ATOM 3321 N N . LYS B 1 62 ? -31.144 12.290 13.889 1.00 15.92 66 LYS B N 1
ATOM 3322 C CA . LYS B 1 62 ? -30.533 12.968 12.752 1.00 14.54 66 LYS B CA 1
ATOM 3323 C C . LYS B 1 62 ? -30.775 12.147 11.497 1.00 12.60 66 LYS B C 1
ATOM 3324 O O . LYS B 1 62 ? -30.797 10.923 11.557 1.00 13.71 66 LYS B O 1
ATOM 3343 N N . GLU B 1 63 ? -30.931 12.825 10.358 1.00 11.29 67 GLU B N 1
ATOM 3344 C CA . GLU B 1 63 ? -31.072 12.161 9.069 1.00 10.61 67 GLU B CA 1
ATOM 3345 C C . GLU B 1 63 ? -30.144 12.817 8.057 1.00 10.27 67 GLU B C 1
ATOM 3346 O O . GLU B 1 63 ? -29.900 14.025 8.103 1.00 11.12 67 GLU B O 1
ATOM 3358 N N . PHE B 1 64 ? -29.656 12.006 7.118 1.00 10.52 68 PHE B N 1
ATOM 3359 C CA . PHE B 1 64 ? -28.831 12.473 6.012 1.00 10.71 68 PHE B CA 1
ATOM 3360 C C . PHE B 1 64 ? -29.381 11.908 4.717 1.00 10.88 68 PHE B C 1
ATOM 3361 O O . PHE B 1 64 ? -29.502 10.693 4.575 1.00 12.78 68 PHE B O 1
ATOM 3378 N N . THR B 1 65 ? -29.677 12.779 3.767 1.00 10.52 69 THR B N 1
ATOM 3379 C CA . THR B 1 65 ? -30.070 12.354 2.430 1.00 10.68 69 THR B CA 1
ATOM 3380 C C . THR B 1 65 ? -28.854 12.508 1.532 1.00 11.08 69 THR B C 1
ATOM 3381 O O . THR B 1 65 ? -28.404 13.625 1.259 1.00 13.04 69 THR B O 1
ATOM 3392 N N . LEU B 1 66 ? -28.318 11.381 1.090 1.00 10.73 70 LEU B N 1
ATOM 3393 C CA . LEU B 1 66 ? -27.113 11.376 0.275 1.00 12.32 70 LEU B CA 1
ATOM 3394 C C . LEU B 1 66 ? -27.411 11.688 -1.187 1.00 12.19 70 LEU B C 1
ATOM 3395 O O . LEU B 1 66 ? -26.586 12.304 -1.866 1.00 14.92 70 LEU B O 1
ATOM 3411 N N . ALA B 1 67 ? -28.572 11.267 -1.690 1.00 12.00 71 ALA B N 1
ATOM 3412 C CA . ALA B 1 67 ? -28.950 11.523 -3.068 1.00 12.52 71 ALA B CA 1
ATOM 3413 C C . ALA B 1 67 ? -30.424 11.227 -3.258 1.00 11.35 71 ALA B C 1
ATOM 3414 O O . ALA B 1 67 ? -31.003 10.397 -2.551 1.00 11.56 71 ALA B O 1
ATOM 3421 N N . ILE B 1 68 ? -30.998 11.884 -4.263 1.00 12.32 72 ILE B N 1
ATOM 3422 C CA . ILE B 1 68 ? -32.267 11.503 -4.872 1.00 11.90 72 ILE B CA 1
ATOM 3423 C C . ILE B 1 68 ? -31.941 11.053 -6.287 1.00 12.65 72 ILE B C 1
ATOM 3424 O O . ILE B 1 68 ? -31.363 11.822 -7.059 1.00 14.95 72 ILE B O 1
ATOM 3440 N N . LEU B 1 69 ? -32.279 9.812 -6.614 1.00 11.85 73 LEU B N 1
ATOM 3441 C CA . LEU B 1 69 ? -31.997 9.243 -7.922 1.00 12.02 73 LEU B CA 1
ATOM 3442 C C . LEU B 1 69 ? -33.300 9.091 -8.683 1.00 12.37 73 LEU B C 1
ATOM 3443 O O . LEU B 1 69 ? -34.292 8.610 -8.140 1.00 14.49 73 LEU B O 1
ATOM 3459 N N . GLU B 1 70 ? -33.293 9.524 -9.940 1.00 12.58 74 GLU B N 1
ATOM 3460 C CA . GLU B 1 70 ? -34.480 9.504 -10.785 1.00 13.34 74 GLU B CA 1
ATOM 3461 C C . GLU B 1 70 ? -34.152 8.805 -12.108 1.00 13.30 74 GLU B C 1
ATOM 3462 O O . GLU B 1 70 ? -33.062 8.241 -12.262 1.00 13.19 74 GLU B O 1
ATOM 3474 N N . ALA B 1 71 ? -35.078 8.818 -13.065 1.00 13.65 75 ALA B N 1
ATOM 3475 C CA . ALA B 1 71 ? -34.892 8.042 -14.286 1.00 14.56 75 ALA B CA 1
ATOM 3476 C C . ALA B 1 71 ? -33.550 8.354 -14.930 1.00 14.84 75 ALA B C 1
ATOM 3477 O O . ALA B 1 71 ? -33.187 9.518 -15.125 1.00 15.42 75 ALA B O 1
ATOM 3484 N N . GLY B 1 72 ? -32.823 7.300 -15.273 1.00 14.45 76 GLY B N 1
ATOM 3485 C CA . GLY B 1 72 ? -31.551 7.417 -15.952 1.00 14.41 76 GLY B CA 1
ATOM 3486 C C . GLY B 1 72 ? -30.352 7.381 -15.032 1.00 14.07 76 GLY B C 1
ATOM 3487 O O . GLY B 1 72 ? -29.223 7.255 -15.526 1.00 15.32 76 GLY B O 1
ATOM 3491 N N . ASP B 1 73 ? -30.561 7.476 -13.714 1.00 14.01 77 ASP B N 1
ATOM 3492 C CA . ASP B 1 73 ? -29.472 7.460 -12.752 1.00 14.58 77 ASP B CA 1
ATOM 3493 C C . ASP B 1 73 ? -29.109 6.033 -12.382 1.00 14.25 77 ASP B C 1
ATOM 3494 O O . ASP B 1 73 ? -29.982 5.202 -12.128 1.00 15.20 77 ASP B O 1
ATOM 3503 N N . ILE B 1 74 ? -27.813 5.769 -12.319 1.00 14.87 78 ILE B N 1
ATOM 3504 C CA . ILE B 1 74 ? -27.300 4.464 -11.946 1.00 14.37 78 ILE B CA 1
ATOM 3505 C C . ILE B 1 74 ? -26.572 4.567 -10.606 1.00 14.18 78 ILE B C 1
ATOM 3506 O O . ILE B 1 74 ? -25.947 5.586 -10.283 1.00 16.35 78 ILE B O 1
ATOM 3522 N N . PHE B 1 75 ? -26.672 3.504 -9.815 1.00 12.48 79 PHE B N 1
ATOM 3523 C CA . PHE B 1 75 ? -26.008 3.449 -8.515 1.00 12.54 79 PHE B CA 1
ATOM 3524 C C . PHE B 1 75 ? -25.830 1.978 -8.147 1.00 12.86 79 PHE B C 1
ATOM 3525 O O . PHE B 1 75 ? -25.979 1.089 -8.993 1.00 14.35 79 PHE B O 1
ATOM 3542 N N . CYS B 1 76 ? -25.456 1.713 -6.901 1.00 14.28 80 CYS B N 1
ATOM 3543 C CA . CYS B 1 76 ? -25.134 0.355 -6.502 1.00 15.16 80 CYS B CA 1
ATOM 3544 C C . CYS B 1 76 ? -25.394 0.200 -5.015 1.00 14.36 80 CYS B C 1
ATOM 3545 O O . CYS B 1 76 ? -25.660 1.169 -4.303 1.00 16.81 80 CYS B O 1
ATOM 3553 N N . THR B 1 77 ? -25.332 -1.045 -4.560 1.00 14.13 81 THR B N 1
ATOM 3554 C CA . THR B 1 77 ? -25.753 -1.400 -3.213 1.00 14.57 81 THR B CA 1
ATOM 3555 C C . THR B 1 77 ? -24.588 -1.648 -2.255 1.00 16.38 81 THR B C 1
ATOM 3556 O O . THR B 1 77 ? -24.811 -2.119 -1.133 1.00 20.76 81 THR B O 1
ATOM 3567 N N . HIS B 1 78 ? -23.367 -1.293 -2.647 1.00 17.67 82 HIS B N 1
ATOM 3568 C CA . HIS B 1 78 ? -22.122 -1.575 -1.931 1.00 20.91 82 HIS B CA 1
ATOM 3569 C C . HIS B 1 78 ? -21.986 -0.869 -0.577 1.00 19.65 82 HIS B C 1
ATOM 3570 O O . HIS B 1 78 ? -21.043 -1.185 0.133 1.00 24.83 82 HIS B O 1
ATOM 3584 N N . THR B 1 79 ? -22.872 0.030 -0.174 1.00 19.37 83 THR B N 1
ATOM 3585 C CA . THR B 1 79 ? -22.689 0.823 1.046 1.00 16.04 83 THR B CA 1
ATOM 3586 C C . THR B 1 79 ? -23.749 0.492 2.100 1.00 16.52 83 THR B C 1
ATOM 3587 O O . THR B 1 79 ? -24.682 -0.276 1.871 1.00 17.60 83 THR B O 1
ATOM 3598 N N . ARG B 1 80 ? -23.623 1.140 3.259 1.00 14.13 84 ARG B N 1
ATOM 3599 C CA . ARG B 1 80 ? -24.601 0.974 4.334 1.00 13.23 84 ARG B CA 1
ATOM 3600 C C . ARG B 1 80 ? -25.834 1.855 4.166 1.00 12.66 84 ARG B C 1
ATOM 3601 O O . ARG B 1 80 ? -26.693 1.851 5.045 1.00 13.64 84 ARG B O 1
ATOM 3622 N N . ALA B 1 81 ? -25.946 2.611 3.079 1.00 13.04 85 ALA B N 1
ATOM 3623 C CA . ALA B 1 81 ? -27.121 3.440 2.867 1.00 12.63 85 ALA B CA 1
ATOM 3624 C C . ALA B 1 81 ? -28.374 2.596 2.680 1.00 12.18 85 ALA B C 1
ATOM 3625 O O . ALA B 1 81 ? -28.344 1.506 2.103 1.00 14.79 85 ALA B O 1
ATOM 3632 N N . PHE B 1 82 ? -29.483 3.132 3.166 1.00 11.51 86 PHE B N 1
ATOM 3633 C CA . PHE B 1 82 ? -30.799 2.650 2.781 1.00 11.33 86 PHE B CA 1
ATOM 3634 C C . PHE B 1 82 ? -31.200 3.310 1.471 1.00 10.79 86 PHE B C 1
ATOM 3635 O O . PHE B 1 82 ? -30.848 4.463 1.194 1.00 11.36 86 PHE B O 1
ATOM 3652 N N . ILE B 1 83 ? -31.961 2.575 0.669 1.00 10.36 87 ILE B N 1
ATOM 3653 C CA . ILE B 1 83 ? -32.461 3.067 -0.608 1.00 10.67 87 ILE B CA 1
ATOM 3654 C C . ILE B 1 83 ? -33.944 2.737 -0.666 1.00 11.21 87 ILE B C 1
ATOM 3655 O O . ILE B 1 83 ? -34.322 1.569 -0.524 1.00 11.92 87 ILE B O 1
ATOM 3671 N N . GLN B 1 84 ? -34.780 3.765 -0.838 1.00 10.80 88 GLN B N 1
ATOM 3672 C CA . GLN B 1 84 ? -36.224 3.626 -0.692 1.00 11.13 88 GLN B CA 1
ATOM 3673 C C . GLN B 1 84 ? -36.951 4.402 -1.782 1.00 11.18 88 GLN B C 1
ATOM 3674 O O . GLN B 1 84 ? -36.576 5.530 -2.113 1.00 11.29 88 GLN B O 1
ATOM 3688 N N . ALA B 1 85 ? -38.025 3.809 -2.292 1.00 10.75 89 ALA B N 1
ATOM 3689 C CA . ALA B 1 85 ? -38.850 4.455 -3.305 1.00 11.69 89 ALA B CA 1
ATOM 3690 C C . ALA B 1 85 ? -39.657 5.608 -2.710 1.00 11.75 89 ALA B C 1
ATOM 3691 O O . ALA B 1 85 ? -40.268 5.483 -1.643 1.00 13.03 89 ALA B O 1
ATOM 3698 N N A MET B 1 86 ? -39.643 6.749 -3.416 0.60 12.45 90 MET B N 1
ATOM 3699 N N B MET B 1 86 ? -39.682 6.719 -3.430 0.40 12.96 90 MET B N 1
ATOM 3700 C CA A MET B 1 86 ? -40.430 7.925 -3.055 0.60 12.82 90 MET B CA 1
ATOM 3701 C CA B MET B 1 86 ? -40.445 7.884 -3.022 0.40 14.36 90 MET B CA 1
ATOM 3702 C C A MET B 1 86 ? -41.822 7.901 -3.666 0.60 12.45 90 MET B C 1
ATOM 3703 C C B MET B 1 86 ? -41.760 7.991 -3.767 0.40 13.09 90 MET B C 1
ATOM 3704 O O A MET B 1 86 ? -42.690 8.676 -3.251 0.60 14.14 90 MET B O 1
ATOM 3705 O O B MET B 1 86 ? -42.520 8.935 -3.535 0.40 12.69 90 MET B O 1
ATOM 3732 N N . GLU B 1 87 ? -42.030 7.042 -4.655 1.00 12.76 91 GLU B N 1
ATOM 3733 C CA . GLU B 1 87 ? -43.202 7.003 -5.510 1.00 12.61 91 GLU B CA 1
ATOM 3734 C C . GLU B 1 87 ? -43.066 5.683 -6.253 1.00 13.03 91 GLU B C 1
ATOM 3735 O O . GLU B 1 87 ? -42.055 4.989 -6.116 1.00 12.86 91 GLU B O 1
ATOM 3748 N N . ASP B 1 88 ? -44.080 5.330 -7.036 1.00 13.98 92 ASP B N 1
ATOM 3749 C CA . ASP B 1 88 ? -43.984 4.106 -7.824 1.00 15.08 92 ASP B CA 1
ATOM 3750 C C . ASP B 1 88 ? -42.743 4.161 -8.706 1.00 13.82 92 ASP B C 1
ATOM 3751 O O . ASP B 1 88 ? -42.532 5.129 -9.441 1.00 14.67 92 ASP B O 1
ATOM 3760 N N . THR B 1 89 ? -41.900 3.135 -8.601 1.00 12.92 93 THR B N 1
ATOM 3761 C CA . THR B 1 89 ? -40.575 3.155 -9.202 1.00 13.14 93 THR B CA 1
ATOM 3762 C C . THR B 1 89 ? -40.290 1.813 -9.866 1.00 12.93 93 THR B C 1
ATOM 3763 O O . THR B 1 89 ? -40.617 0.762 -9.320 1.00 14.78 93 THR B O 1
ATOM 3774 N N A THR B 1 90 ? -39.634 1.858 -11.018 0.72 13.03 94 THR B N 1
ATOM 3775 N N B THR B 1 90 ? -39.715 1.852 -11.066 0.28 13.35 94 THR B N 1
ATOM 3776 C CA A THR B 1 90 ? -39.158 0.661 -11.691 0.72 13.91 94 THR B CA 1
ATOM 3777 C CA B THR B 1 90 ? -39.152 0.661 -11.690 0.28 13.50 94 THR B CA 1
ATOM 3778 C C A THR B 1 90 ? -37.654 0.793 -11.831 0.72 13.09 94 THR B C 1
ATOM 3779 C C B THR B 1 90 ? -37.645 0.815 -11.776 0.28 12.88 94 THR B C 1
ATOM 3780 O O A THR B 1 90 ? -37.161 1.852 -12.220 0.72 13.49 94 THR B O 1
ATOM 3781 O O B THR B 1 90 ? -37.138 1.896 -12.088 0.28 13.30 94 THR B O 1
ATOM 3802 N N . ILE B 1 91 ? -36.937 -0.275 -11.504 1.00 13.02 95 ILE B N 1
ATOM 3803 C CA . ILE B 1 91 ? -35.492 -0.307 -11.646 1.00 13.70 95 ILE B CA 1
ATOM 3804 C C . ILE B 1 91 ? -35.088 -1.460 -12.545 1.00 14.09 95 ILE B C 1
ATOM 3805 O O . ILE B 1 91 ? -35.823 -2.431 -12.734 1.00 15.03 95 ILE B O 1
ATOM 3822 N N . LEU B 1 92 ? -33.885 -1.333 -13.078 1.00 13.17 96 LEU B N 1
ATOM 3823 C CA . LEU B 1 92 ? -33.203 -2.393 -13.799 1.00 13.42 96 LEU B CA 1
ATOM 3824 C C . LEU B 1 92 ? -31.953 -2.705 -13.004 1.00 13.40 96 LEU B C 1
ATOM 3825 O O . LEU B 1 92 ? -31.185 -1.796 -12.691 1.00 16.02 96 LEU B O 1
ATOM 3841 N N . TYR B 1 93 ? -31.748 -3.969 -12.658 1.00 13.24 97 TYR B N 1
ATOM 3842 C CA . TYR B 1 93 ? -30.615 -4.304 -11.811 1.00 13.76 97 TYR B CA 1
ATOM 3843 C C . TYR B 1 93 ? -29.873 -5.514 -12.345 1.00 13.65 97 TYR B C 1
ATOM 3844 O O . TYR B 1 93 ? -30.422 -6.349 -13.070 1.00 14.42 97 TYR B O 1
ATOM 3862 N N . THR B 1 94 ? -28.608 -5.598 -11.956 1.00 13.63 98 THR B N 1
ATOM 3863 C CA . THR B 1 94 ? -27.772 -6.735 -12.305 1.00 14.36 98 THR B CA 1
ATOM 3864 C C . THR B 1 94 ? -26.604 -6.775 -11.331 1.00 14.06 98 THR B C 1
ATOM 3865 O O . THR B 1 94 ? -26.288 -5.777 -10.683 1.00 16.06 98 THR B O 1
ATOM 3876 N N . ASP B 1 95 ? -25.952 -7.932 -11.239 1.00 15.97 99 ASP B N 1
ATOM 3877 C CA . ASP B 1 95 ? -24.836 -8.003 -10.306 1.00 17.23 99 ASP B CA 1
ATOM 3878 C C . ASP B 1 95 ? -23.606 -7.298 -10.879 1.00 15.81 99 ASP B C 1
ATOM 3879 O O . ASP B 1 95 ? -23.531 -6.976 -12.072 1.00 15.06 99 ASP B O 1
ATOM 3888 N N . ILE B 1 96 ? -22.646 -7.015 -10.000 1.00 17.42 100 ILE B N 1
ATOM 3889 C CA . ILE B 1 96 ? -21.513 -6.180 -10.393 1.00 16.75 100 ILE B CA 1
ATOM 3890 C C . ILE B 1 96 ? -20.740 -6.824 -11.540 1.00 16.95 100 ILE B C 1
ATOM 3891 O O . ILE B 1 96 ? -20.299 -6.136 -12.465 1.00 17.09 100 ILE B O 1
ATOM 3907 N N . ARG B 1 97 ? -20.590 -8.150 -11.526 1.00 17.02 101 ARG B N 1
ATOM 3908 C CA . ARG B 1 97 ? -19.876 -8.801 -12.621 1.00 17.45 101 ARG B CA 1
ATOM 3909 C C . ARG B 1 97 ? -20.575 -8.566 -13.958 1.00 16.65 101 ARG B C 1
ATOM 3910 O O . ARG B 1 97 ? -19.925 -8.272 -14.967 1.00 16.14 101 ARG B O 1
ATOM 3931 N N . ASN B 1 98 ? -21.896 -8.700 -13.995 1.00 15.29 102 ASN B N 1
ATOM 3932 C CA . ASN B 1 98 ? -22.604 -8.452 -15.245 1.00 15.87 102 ASN B CA 1
ATOM 3933 C C . ASN B 1 98 ? -22.527 -6.991 -15.669 1.00 14.75 102 ASN B C 1
ATOM 3934 O O . ASN B 1 98 ? -22.486 -6.700 -16.876 1.00 14.49 102 ASN B O 1
ATOM 3945 N N . PHE B 1 99 ? -22.527 -6.064 -14.706 1.00 14.21 103 PHE B N 1
ATOM 3946 C CA . PHE B 1 99 ? -22.322 -4.658 -15.024 1.00 14.25 103 PHE B CA 1
ATOM 3947 C C . PHE B 1 99 ? -20.962 -4.449 -15.665 1.00 13.56 103 PHE B C 1
ATOM 3948 O O . PHE B 1 99 ? -20.837 -3.708 -16.645 1.00 13.38 103 PHE B O 1
ATOM 3965 N N . GLN B 1 100 ? -19.924 -5.080 -15.111 1.00 13.73 104 GLN B N 1
ATOM 3966 C CA . GLN B 1 100 ? -18.588 -4.960 -15.681 1.00 14.22 104 GLN B CA 1
ATOM 3967 C C . GLN B 1 100 ? -18.561 -5.495 -17.108 1.00 13.86 104 GLN B C 1
ATOM 3968 O O . GLN B 1 100 ? -17.939 -4.894 -17.995 1.00 14.36 104 GLN B O 1
ATOM 3982 N N . ASN B 1 101 ? -19.254 -6.613 -17.351 1.00 14.25 105 ASN B N 1
ATOM 3983 C CA . ASN B 1 101 ? -19.354 -7.160 -18.697 1.00 15.30 105 ASN B CA 1
ATOM 3984 C C . ASN B 1 101 ? -20.050 -6.186 -19.653 1.00 14.43 105 ASN B C 1
ATOM 3985 O O . ASN B 1 101 ? -19.720 -6.133 -20.843 1.00 15.63 105 ASN B O 1
ATOM 3996 N N . ILE B 1 102 ? -21.018 -5.412 -19.158 1.00 13.35 106 ILE B N 1
ATOM 3997 C CA . ILE B 1 102 ? -21.699 -4.406 -19.973 1.00 13.23 106 ILE B CA 1
ATOM 3998 C C . ILE B 1 102 ? -20.781 -3.232 -20.278 1.00 13.67 106 ILE B C 1
ATOM 3999 O O . ILE B 1 102 ? -20.740 -2.734 -21.409 1.00 13.84 106 ILE B O 1
ATOM 4015 N N . VAL B 1 103 ? -20.050 -2.757 -19.269 1.00 13.38 107 VAL B N 1
ATOM 4016 C CA . VAL B 1 103 ? -19.238 -1.547 -19.392 1.00 12.89 107 VAL B CA 1
ATOM 4017 C C . VAL B 1 103 ? -18.203 -1.681 -20.487 1.00 13.39 107 VAL B C 1
ATOM 4018 O O . VAL B 1 103 ? -17.931 -0.719 -21.213 1.00 13.42 107 VAL B O 1
ATOM 4031 N N . VAL B 1 104 ? -17.572 -2.853 -20.602 1.00 13.48 108 VAL B N 1
ATOM 4032 C CA . VAL B 1 104 ? -16.486 -2.953 -21.556 1.00 13.72 108 VAL B CA 1
ATOM 4033 C C . VAL B 1 104 ? -17.030 -2.835 -22.974 1.00 13.53 108 VAL B C 1
ATOM 4034 O O . VAL B 1 104 ? -16.265 -2.570 -23.907 1.00 14.98 108 VAL B O 1
ATOM 4047 N N . GLU B 1 105 ? -18.338 -3.037 -23.167 1.00 13.88 109 GLU B N 1
ATOM 4048 C CA . GLU B 1 105 ? -19.017 -2.833 -24.443 1.00 14.50 109 GLU B CA 1
ATOM 4049 C C . GLU B 1 105 ? -19.726 -1.489 -24.567 1.00 15.16 109 GLU B C 1
ATOM 4050 O O . GLU B 1 105 ? -19.843 -0.951 -25.674 1.00 17.68 109 GLU B O 1
ATOM 4062 N N . PHE B 1 106 ? -20.223 -0.951 -23.462 1.00 13.32 110 PHE B N 1
ATOM 4063 C CA . PHE B 1 106 ? -20.998 0.294 -23.427 1.00 13.32 110 PHE B CA 1
ATOM 4064 C C . PHE B 1 106 ? -20.447 1.175 -22.312 1.00 12.24 110 PHE B C 1
ATOM 4065 O O . PHE B 1 106 ? -21.021 1.244 -21.211 1.00 12.59 110 PHE B O 1
ATOM 4082 N N . PRO B 1 107 ? -19.328 1.864 -22.560 1.00 12.19 111 PRO B N 1
ATOM 4083 C CA . PRO B 1 107 ? -18.685 2.654 -21.495 1.00 12.16 111 PRO B CA 1
ATOM 4084 C C . PRO B 1 107 ? -19.550 3.754 -20.915 1.00 12.45 111 PRO B C 1
ATOM 4085 O O . PRO B 1 107 ? -19.248 4.231 -19.817 1.00 12.56 111 PRO B O 1
ATOM 4096 N N . ALA B 1 108 ? -20.606 4.189 -21.597 1.00 12.29 112 ALA B N 1
ATOM 4097 C CA . ALA B 1 108 ? -21.479 5.196 -21.004 1.00 12.79 112 ALA B CA 1
ATOM 4098 C C . ALA B 1 108 ? -21.999 4.750 -19.647 1.00 12.60 112 ALA B C 1
ATOM 4099 O O . ALA B 1 108 ? -22.241 5.585 -18.767 1.00 12.50 112 ALA B O 1
ATOM 4106 N N . PHE B 1 109 ? -22.193 3.450 -19.450 1.00 11.81 113 PHE B N 1
ATOM 4107 C CA . PHE B 1 109 ? -22.681 2.979 -18.157 1.00 11.98 113 PHE B CA 1
ATOM 4108 C C . PHE B 1 109 ? -21.704 3.295 -17.029 1.00 11.84 113 PHE B C 1
ATOM 4109 O O . PHE B 1 109 ? -22.122 3.654 -15.926 1.00 13.30 113 PHE B O 1
ATOM 4126 N N . SER B 1 110 ? -20.402 3.131 -17.266 1.00 11.73 114 SER B N 1
ATOM 4127 C CA . SER B 1 110 ? -19.446 3.440 -16.215 1.00 12.21 114 SER B CA 1
ATOM 4128 C C . SER B 1 110 ? -19.197 4.938 -16.101 1.00 12.45 114 SER B C 1
ATOM 4129 O O . SER B 1 110 ? -18.939 5.424 -14.996 1.00 13.77 114 SER B O 1
ATOM 4137 N N . LEU B 1 111 ? -19.243 5.682 -17.208 1.00 12.87 115 LEU B N 1
ATOM 4138 C CA . LEU B 1 111 ? -19.099 7.128 -17.107 1.00 13.82 115 LEU B CA 1
ATOM 4139 C C . LEU B 1 111 ? -20.201 7.714 -16.231 1.00 13.47 115 LEU B C 1
ATOM 4140 O O . LEU B 1 111 ? -19.942 8.567 -15.373 1.00 15.21 115 LEU B O 1
ATOM 4156 N N . ASN B 1 112 ? -21.431 7.233 -16.401 1.00 13.85 116 ASN B N 1
ATOM 4157 C CA A ASN B 1 112 ? -22.506 7.709 -15.548 0.56 14.04 116 ASN B CA 1
ATOM 4158 C CA B ASN B 1 112 ? -22.553 7.654 -15.555 0.44 14.53 116 ASN B CA 1
ATOM 4159 C C . ASN B 1 112 ? -22.308 7.260 -14.103 1.00 14.18 116 ASN B C 1
ATOM 4160 O O . ASN B 1 112 ? -22.504 8.053 -13.176 1.00 14.62 116 ASN B O 1
ATOM 4179 N N . MET B 1 113 ? -21.880 6.017 -13.883 1.00 13.79 117 MET B N 1
ATOM 4180 C CA . MET B 1 113 ? -21.656 5.536 -12.522 1.00 13.66 117 MET B CA 1
ATOM 4181 C C . MET B 1 113 ? -20.584 6.348 -11.808 1.00 13.96 117 MET B C 1
ATOM 4182 O O . MET B 1 113 ? -20.730 6.679 -10.625 1.00 13.73 117 MET B O 1
ATOM 4196 N N . VAL B 1 114 ? -19.496 6.665 -12.505 1.00 13.68 118 VAL B N 1
ATOM 4197 C CA . VAL B 1 114 ? -18.424 7.453 -11.903 1.00 14.24 118 VAL B CA 1
ATOM 4198 C C . VAL B 1 114 ? -18.936 8.823 -11.489 1.00 15.16 118 VAL B C 1
ATOM 4199 O O . VAL B 1 114 ? -18.565 9.343 -10.430 1.00 15.47 118 VAL B O 1
ATOM 4212 N N . LYS B 1 115 ? -19.791 9.434 -12.313 1.00 15.47 119 LYS B N 1
ATOM 4213 C CA . LYS B 1 115 ? -20.364 10.730 -11.961 1.00 17.72 119 LYS B CA 1
ATOM 4214 C C . LYS B 1 115 ? -21.195 10.634 -10.692 1.00 16.75 119 LYS B C 1
ATOM 4215 O O . LYS B 1 115 ? -21.042 11.451 -9.772 1.00 17.68 119 LYS B O 1
ATOM 4234 N N . VAL B 1 116 ? -22.091 9.644 -10.627 1.00 16.08 120 VAL B N 1
AT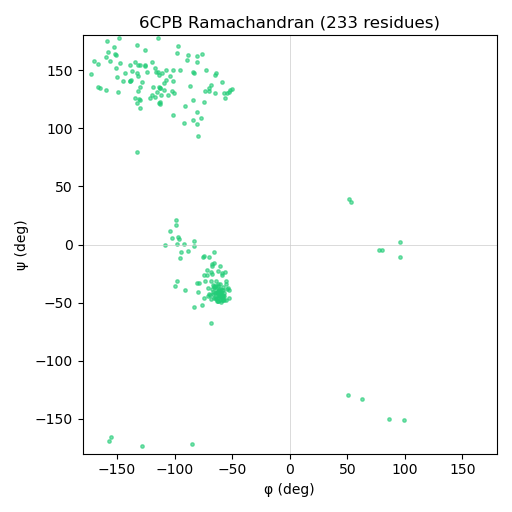OM 4235 C CA . VAL B 1 116 ? -22.956 9.486 -9.458 1.00 15.63 120 VAL B CA 1
ATOM 4236 C C . VAL B 1 116 ? -22.120 9.216 -8.214 1.00 14.28 120 VAL B C 1
ATOM 4237 O O . VAL B 1 116 ? -22.305 9.848 -7.167 1.00 15.23 120 VAL B O 1
ATOM 4250 N N . LEU B 1 117 ? -21.182 8.278 -8.308 1.00 14.10 121 LEU B N 1
ATOM 4251 C CA . LEU B 1 117 ? -20.379 7.929 -7.142 1.00 13.30 121 LEU B CA 1
ATOM 4252 C C . LEU B 1 117 ? -19.540 9.106 -6.681 1.00 14.16 121 LEU B C 1
ATOM 4253 O O . LEU B 1 117 ? -19.415 9.350 -5.476 1.00 14.50 121 LEU B O 1
ATOM 4269 N N . GLY B 1 118 ? -18.947 9.841 -7.620 1.00 14.79 122 GLY B N 1
ATOM 4270 C CA . GLY B 1 118 ? -18.179 11.012 -7.245 1.00 15.99 122 GLY B CA 1
ATOM 4271 C C . GLY B 1 118 ? -19.038 12.057 -6.563 1.00 16.23 122 GLY B C 1
ATOM 4272 O O . GLY B 1 118 ? -18.618 12.678 -5.586 1.00 16.43 122 GLY B O 1
ATOM 4276 N N . ASP B 1 119 ? -20.260 12.256 -7.057 1.00 17.35 123 ASP B N 1
ATOM 4277 C CA . ASP B 1 119 ? -21.164 13.229 -6.449 1.00 18.80 123 ASP B CA 1
ATOM 4278 C C . ASP B 1 119 ? -21.536 12.817 -5.032 1.00 17.74 123 ASP B C 1
ATOM 4279 O O . ASP B 1 119 ? -21.534 13.639 -4.107 1.00 18.55 123 ASP B O 1
ATOM 4288 N N . LEU B 1 120 ? -21.878 11.545 -4.842 1.00 16.13 124 LEU B N 1
ATOM 4289 C CA . LEU B 1 120 ? -22.249 11.080 -3.514 1.00 15.83 124 LEU B CA 1
ATOM 4290 C C . LEU B 1 120 ? -21.054 11.099 -2.570 1.00 13.93 124 LEU B C 1
ATOM 4291 O O . LEU B 1 120 ? -21.200 11.452 -1.396 1.00 14.91 124 LEU B O 1
ATOM 4307 N N . LEU B 1 121 ? -19.863 10.751 -3.063 1.00 13.45 125 LEU B N 1
ATOM 4308 C CA . LEU B 1 121 ? -18.664 10.841 -2.238 1.00 13.38 125 LEU B CA 1
ATOM 4309 C C . LEU B 1 121 ? -18.438 12.273 -1.783 1.00 13.05 125 LEU B C 1
ATOM 4310 O O . LEU B 1 121 ? -18.222 12.532 -0.597 1.00 12.99 125 LEU B O 1
ATOM 4326 N N . LYS B 1 122 ? -18.479 13.218 -2.713 1.00 14.07 126 LYS B N 1
ATOM 4327 C CA . LYS B 1 122 ? -18.280 14.611 -2.338 1.00 16.06 126 LYS B CA 1
ATOM 4328 C C . LYS B 1 122 ? -19.303 15.050 -1.307 1.00 13.93 126 LYS B C 1
ATOM 4329 O O . LYS B 1 122 ? -18.962 15.713 -0.309 1.00 15.38 126 LYS B O 1
ATOM 4348 N N . ASN B 1 123 ? -20.564 14.675 -1.513 1.00 15.46 127 ASN B N 1
ATOM 4349 C CA . ASN B 1 123 ? -21.607 15.029 -0.560 1.00 16.50 127 ASN B CA 1
ATOM 4350 C C . ASN B 1 123 ? -21.267 14.476 0.811 1.00 14.70 127 ASN B C 1
ATOM 4351 O O . ASN B 1 123 ? -21.332 15.189 1.813 1.00 14.86 127 ASN B O 1
ATOM 4362 N N . SER B 1 124 ? -20.844 13.215 0.856 1.00 13.65 128 SER B N 1
ATOM 4363 C CA . SER B 1 124 ? -20.574 12.565 2.124 1.00 12.78 128 SER B CA 1
ATOM 4364 C C . SER B 1 124 ? -19.415 13.228 2.856 1.00 11.51 128 SER B C 1
ATOM 4365 O O . SER B 1 124 ? -19.433 13.327 4.087 1.00 11.55 128 SER B O 1
ATOM 4373 N N . LEU B 1 125 ? -18.398 13.687 2.123 1.00 11.85 129 LEU B N 1
ATOM 4374 C CA . LEU B 1 125 ? -17.284 14.371 2.770 1.00 12.62 129 LEU B CA 1
ATOM 4375 C C . LEU B 1 125 ? -17.719 15.714 3.361 1.00 12.91 129 LEU B C 1
ATOM 4376 O O . LEU B 1 125 ? -17.262 16.090 4.452 1.00 12.05 129 LEU B O 1
ATOM 4392 N N A THR B 1 126 ? -18.616 16.451 2.665 0.60 13.01 130 THR B N 1
ATOM 4393 N N B THR B 1 126 ? -18.626 16.417 2.701 0.40 13.31 130 THR B N 1
ATOM 4394 C CA A THR B 1 126 ? -19.186 17.670 3.254 0.60 13.84 130 THR B CA 1
ATOM 4395 C CA B THR B 1 126 ? -19.107 17.662 3.271 0.40 14.72 130 THR B CA 1
ATOM 4396 C C A THR B 1 126 ? -19.931 17.343 4.532 0.60 13.31 130 THR B C 1
ATOM 4397 C C B THR B 1 126 ? -20.044 17.421 4.459 0.40 13.89 130 THR B C 1
ATOM 4398 O O A THR B 1 126 ? -19.829 18.071 5.530 0.60 13.23 130 THR B O 1
ATOM 4399 O O B THR B 1 126 ? -20.143 18.282 5.345 0.40 13.43 130 THR B O 1
ATOM 4420 N N . ILE B 1 127 ? -20.698 16.255 4.517 1.00 12.68 131 ILE B N 1
ATOM 4421 C CA . ILE B 1 127 ? -21.448 15.866 5.706 1.00 12.59 131 ILE B CA 1
ATOM 4422 C C . ILE B 1 127 ? -20.499 15.633 6.870 1.00 10.99 131 ILE B C 1
ATOM 4423 O O . ILE B 1 127 ? -20.740 16.099 7.987 1.00 11.84 131 ILE B O 1
ATOM 4440 N N . ILE B 1 128 ? -19.400 14.915 6.632 1.00 11.04 132 ILE B N 1
ATOM 4441 C CA . ILE B 1 128 ? -18.415 14.687 7.691 1.00 10.58 132 ILE B CA 1
ATOM 4442 C C . ILE B 1 128 ? -17.899 16.015 8.237 1.00 10.74 132 ILE B C 1
ATOM 4443 O O . ILE B 1 128 ? -17.847 16.219 9.452 1.00 11.62 132 ILE B O 1
ATOM 4459 N N . ASN B 1 129 ? -17.514 16.940 7.355 1.00 11.48 133 ASN B N 1
ATOM 4460 C CA . ASN B 1 129 ? -17.039 18.237 7.818 1.00 11.94 133 ASN B CA 1
ATOM 4461 C C . ASN B 1 129 ? -18.087 18.929 8.674 1.00 11.89 133 ASN B C 1
ATOM 4462 O O . ASN B 1 129 ? -17.762 19.527 9.704 1.00 12.78 133 ASN B O 1
ATOM 4473 N N . GLY B 1 130 ? -19.350 18.859 8.272 1.00 12.36 134 GLY B N 1
ATOM 4474 C CA . GLY B 1 130 ? -20.387 19.516 9.047 1.00 12.85 134 GLY B CA 1
ATOM 4475 C C . GLY B 1 130 ? -20.549 18.926 10.433 1.00 13.22 134 GLY B C 1
ATOM 4476 O O . GLY B 1 130 ? -20.823 19.644 11.395 1.00 14.91 134 GLY B O 1
ATOM 4480 N N . LEU B 1 131 ? -20.386 17.612 10.556 1.00 11.83 135 LEU B N 1
ATOM 4481 C CA . LEU B 1 131 ? -20.449 16.981 11.866 1.00 12.87 135 LEU B CA 1
ATOM 4482 C C . LEU B 1 131 ? -19.248 17.373 12.715 1.00 13.34 135 LEU B C 1
ATOM 4483 O O . LEU B 1 131 ? -19.393 17.681 13.908 1.00 16.18 135 LEU B O 1
ATOM 4499 N N . VAL B 1 132 ? -18.056 17.379 12.115 1.00 12.24 136 VAL B N 1
ATOM 4500 C CA . VAL B 1 132 ? -16.860 17.779 12.847 1.00 12.88 136 VAL B CA 1
ATOM 4501 C C . VAL B 1 132 ? -16.988 19.212 13.335 1.00 13.16 136 VAL B C 1
ATOM 4502 O O . VAL B 1 132 ? -16.653 19.523 14.483 1.00 13.53 136 VAL B O 1
ATOM 4515 N N . PHE B 1 133 ? -17.493 20.102 12.485 1.00 13.23 137 PHE B N 1
ATOM 4516 C CA . PHE B 1 133 ? -17.642 21.502 12.862 1.00 13.89 137 PHE B CA 1
ATOM 4517 C C . PHE B 1 133 ? -18.468 21.630 14.132 1.00 15.78 137 PHE B C 1
ATOM 4518 O O . PHE B 1 133 ? -18.104 22.356 15.066 1.00 16.84 137 PHE B O 1
ATOM 4535 N N . LEU B 1 134 ? -19.604 20.949 14.185 1.00 16.96 138 LEU B N 1
ATOM 4536 C CA . LEU B 1 134 ? -20.474 21.137 15.339 1.00 18.83 138 LEU B CA 1
ATOM 4537 C C . LEU B 1 134 ? -19.915 20.464 16.584 1.00 20.60 138 LEU B C 1
ATOM 4538 O O . LEU B 1 134 ? -20.134 20.951 17.697 1.00 24.24 138 LEU B O 1
ATOM 4554 N N . GLU B 1 135 ? -19.193 19.360 16.419 1.00 21.03 139 GLU B N 1
ATOM 4555 C CA . GLU B 1 135 ? -18.527 18.711 17.542 1.00 23.50 139 GLU B CA 1
ATOM 4556 C C . GLU B 1 135 ? -17.458 19.628 18.109 1.00 22.71 139 GLU B C 1
ATOM 4557 O O . GLU B 1 135 ? -17.348 19.815 19.327 1.00 24.73 139 GLU B O 1
ATOM 4569 N N . HIS B 1 136 ? -16.666 20.224 17.215 1.00 22.31 140 HIS B N 1
ATOM 4570 C CA . HIS B 1 136 ? -15.518 21.025 17.619 1.00 23.28 140 HIS B CA 1
ATOM 4571 C C . HIS B 1 136 ? -15.940 22.351 18.237 1.00 25.96 140 HIS B C 1
ATOM 4572 O O . HIS B 1 136 ? -15.198 22.916 19.047 1.00 28.30 140 HIS B O 1
ATOM 4586 N N . HIS B 1 137 ? -17.116 22.861 17.872 1.00 29.38 141 HIS B N 1
ATOM 4587 C CA . HIS B 1 137 ? -17.608 24.138 18.376 1.00 34.33 141 HIS B CA 1
ATOM 4588 C C . HIS B 1 137 ? -18.562 23.979 19.556 1.00 43.14 141 HIS B C 1
ATOM 4589 O O . HIS B 1 137 ? -19.138 24.973 20.011 1.00 46.56 141 HIS B O 1
ATOM 4603 N N . HIS B 1 138 ? -18.741 22.763 20.066 1.00 46.69 142 HIS B N 1
ATOM 4604 C CA . HIS B 1 138 ? -19.627 22.547 21.208 1.00 51.47 142 HIS B CA 1
ATOM 4605 C C . HIS B 1 138 ? -18.906 22.860 22.515 1.00 54.74 142 HIS B C 1
ATOM 4606 O O . HIS B 1 138 ? -17.692 22.683 22.626 1.00 57.96 142 HIS B O 1
#

Secondary structure (DSSP, 8-state):
----SHHHHT-GGGHHHHTTSEEEEE-TT-EEE-TT--S-EEEEEEESEEEEEEEETTEEEEEEEEETT-EEESSSS-EEEESSSEEEEEEEHHHHHHHHHH-THHHHHHHHHHHHHHHHHHHHHHHHHHHH---/----HHHHHHHTTT-GGGGG-EEEEE-TT-EEE-TT--S-EEEEEEESEEEEEEEETTEEEEEEEEETT-EEES-SS-EEEESSSEEEEEEEHHHHHHHHTT-THHHHHHHHHHHHHHHHHHHHHHHHHHHHHT-

Nearest PDB structures (foldseek):
  2fmy-assembly2_D  TM=9.484E-01  e=5.667E-21  Carboxydothermus hydrogenoformans
  6cpb-assembly1_B  TM=9.109E-01  e=9.305E-22  Carboxydothermus hydrogenoformans
  2hkx-assembly1_B  TM=8.693E-01  e=1.108E-21  Carboxydothermus hydrogenoformans
  2hkx-assembly1_A  TM=8.912E-01  e=3.878E-20  Carboxydothermus hydrogenoformans
  4k8f-assembly2_D  TM=8.860E-01  e=4.874E-12  Rhodospirillum rubrum ATCC 11170

Organism: Carboxydothermus hydrogenoformans (strain ATCC BAA-161 / DSM 6008 / Z-2901) (NCBI:txid246194)